Protein AF-A0A9W8JYV0-F1 (afdb_monomer_lite)

Foldseek 3Di:
DDDDPPDPPPDDPDPDQDALVNLLVQLCQQCVPLLHGPFALLLNLLSLVNQQPPPPDPDVPDPPQRDGPPVVQQPLVSLLSLLCSLLPDDDLVSLLVLLVRNLDGPDDCVDPSSVSSNVSSVVCQVVQCVQLCCCVPDDPVCSVLDGSSRQSNNVSSLVVSLSSLVVQVQDQLVPDARSGPPRALCSNAVPALLSSLVSLVSSCVSRVGLSSVSSVVSSCVRNPPRNVVNCVVVVVVVVNVVSVVSVVVVVVVVVVVPPPPPPPPPPPDDDDD

Sequence (273 aa):
MSQKKSDPLTASIHPGAPTPENAMDFVLSSIRDPRNPAHCGQCLYGALFVLTITAPDPLPGTEAAFKLPAPLRKNTPFWNSLLEFLVMPRSDEEVERLLKKFAICKCDLRDRLVREYHAAGKAKEEHMMKRMCLELWAPKEEKKKYTTARCAVVVKIVQTLDSALTEGHVRSVAKGLTETWPTAPTDLIPCGADELVESLLRWYRFVPDPLVFHLAAHILHTCRFLLVPSFAKYRLSAVMFDSFYDSFKQITEQLNKLPAVVSITNPEGITMS

Structure (mmCIF, N/CA/C/O backbone):
data_AF-A0A9W8JYV0-F1
#
_entry.id   AF-A0A9W8JYV0-F1
#
loop_
_atom_site.group_PDB
_atom_site.id
_atom_site.type_symbol
_atom_site.label_atom_id
_atom_site.label_alt_id
_atom_site.label_comp_id
_atom_site.label_asym_id
_atom_site.label_entity_id
_atom_site.label_seq_id
_atom_site.pdbx_PDB_ins_code
_atom_site.Cartn_x
_atom_site.Cartn_y
_atom_site.Cartn_z
_atom_site.occupancy
_atom_site.B_iso_or_equiv
_atom_site.auth_seq_id
_atom_site.auth_comp_id
_atom_site.auth_asym_id
_atom_site.auth_atom_id
_atom_site.pdbx_PDB_model_num
ATOM 1 N N . MET A 1 1 ? 39.785 21.992 9.906 1.00 47.94 1 MET A N 1
ATOM 2 C CA . MET A 1 1 ? 39.789 21.091 8.731 1.00 47.94 1 MET A CA 1
ATOM 3 C C . MET A 1 1 ? 38.583 20.166 8.842 1.00 47.94 1 MET A C 1
ATOM 5 O O . MET A 1 1 ? 38.658 19.164 9.538 1.00 47.94 1 MET A O 1
ATOM 9 N N . SER A 1 2 ? 37.446 20.542 8.251 1.00 46.06 2 SER A N 1
ATOM 10 C CA . SER A 1 2 ? 36.238 19.704 8.259 1.00 46.06 2 SER A CA 1
ATOM 11 C C . SER A 1 2 ? 36.380 18.592 7.227 1.00 46.06 2 SER A C 1
ATOM 13 O O . SER A 1 2 ?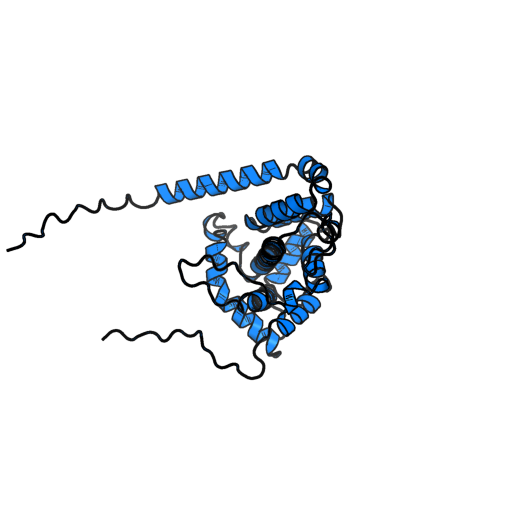 36.501 18.868 6.034 1.00 46.06 2 SER A O 1
ATOM 15 N N . GLN A 1 3 ? 36.376 17.339 7.682 1.00 45.75 3 GLN A N 1
ATOM 16 C CA . GLN A 1 3 ? 36.277 16.177 6.805 1.00 45.75 3 GLN A CA 1
ATOM 17 C C . GLN A 1 3 ? 34.933 16.224 6.073 1.00 45.75 3 GLN A C 1
ATOM 19 O O . GLN A 1 3 ? 33.867 16.075 6.671 1.00 45.75 3 GLN A O 1
ATOM 24 N N . LYS A 1 4 ? 34.996 16.462 4.764 1.00 51.94 4 LYS A N 1
ATOM 25 C CA . LYS A 1 4 ? 33.866 16.371 3.843 1.00 51.94 4 LYS A CA 1
ATOM 26 C C . LYS A 1 4 ? 33.433 14.897 3.819 1.00 51.94 4 LYS A C 1
ATOM 28 O O . LYS A 1 4 ? 34.130 14.073 3.235 1.00 51.94 4 LYS A O 1
ATOM 33 N N . LYS A 1 5 ? 32.341 14.546 4.513 1.00 51.25 5 LYS A N 1
ATOM 34 C CA . LYS A 1 5 ? 31.689 13.233 4.369 1.00 51.25 5 LYS A CA 1
ATOM 35 C C . LYS A 1 5 ? 31.328 13.087 2.892 1.00 51.25 5 LYS A C 1
ATOM 37 O O . LYS A 1 5 ? 30.521 13.858 2.389 1.00 51.25 5 LYS A O 1
ATOM 42 N N . SER A 1 6 ? 31.980 12.167 2.191 1.00 43.22 6 SER A N 1
ATOM 43 C CA . SER A 1 6 ? 31.643 11.828 0.812 1.00 43.22 6 SER A CA 1
ATOM 44 C C . SER A 1 6 ? 30.235 11.239 0.780 1.00 43.22 6 SER A C 1
ATOM 46 O O . SER A 1 6 ? 29.984 10.242 1.462 1.00 43.22 6 SER A O 1
ATOM 48 N N . ASP A 1 7 ? 29.338 11.862 0.018 1.00 44.44 7 ASP A N 1
ATOM 49 C CA . ASP A 1 7 ? 27.965 11.398 -0.165 1.00 44.44 7 ASP A CA 1
ATOM 50 C C . ASP A 1 7 ? 27.961 9.967 -0.741 1.00 44.44 7 ASP A C 1
ATOM 52 O O . ASP A 1 7 ? 28.526 9.731 -1.810 1.00 44.44 7 ASP A O 1
ATOM 56 N N . PRO A 1 8 ? 27.346 8.985 -0.058 1.00 45.84 8 PRO A N 1
ATOM 57 C CA . PRO A 1 8 ? 27.453 7.566 -0.405 1.00 45.84 8 PRO A CA 1
ATOM 58 C C . PRO A 1 8 ? 26.564 7.127 -1.587 1.00 45.84 8 PRO A C 1
ATOM 60 O O . PRO A 1 8 ? 26.280 5.940 -1.726 1.00 45.84 8 PRO A O 1
ATOM 63 N N . LEU A 1 9 ? 26.087 8.046 -2.434 1.00 45.66 9 LEU A N 1
ATOM 64 C CA . LEU A 1 9 ? 24.986 7.772 -3.372 1.00 45.66 9 LEU A CA 1
ATOM 65 C C . LEU A 1 9 ? 25.384 7.551 -4.838 1.00 45.66 9 LEU A C 1
ATOM 67 O O . LEU A 1 9 ? 24.547 7.114 -5.620 1.00 45.66 9 LEU A O 1
ATOM 71 N N . THR A 1 10 ? 26.648 7.734 -5.221 1.00 47.66 10 THR A N 1
ATOM 72 C CA . THR A 1 10 ? 27.142 7.343 -6.557 1.00 47.66 10 THR A CA 1
ATOM 73 C C . THR A 1 10 ? 27.857 5.994 -6.503 1.00 47.66 10 THR A C 1
ATOM 75 O O . THR A 1 10 ? 29.041 5.887 -6.823 1.00 47.66 10 THR A O 1
ATOM 78 N N . ALA A 1 11 ? 27.161 4.957 -6.034 1.00 50.56 11 ALA A N 1
ATOM 79 C CA . ALA A 1 11 ? 27.681 3.595 -6.064 1.00 50.56 11 ALA A CA 1
ATOM 80 C C . ALA A 1 11 ? 27.747 3.100 -7.519 1.00 50.56 11 ALA A C 1
ATOM 82 O O . ALA A 1 11 ? 26.760 3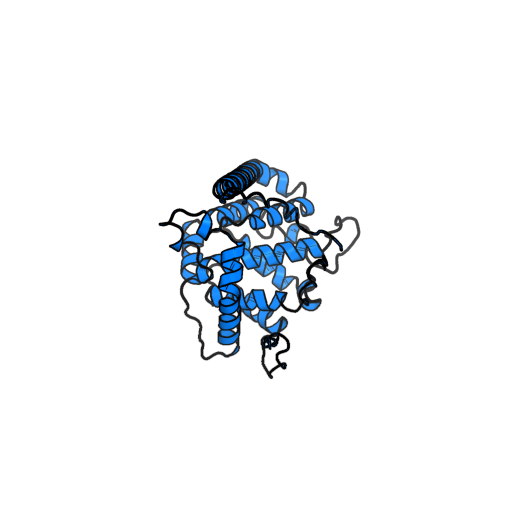.157 -8.252 1.00 50.56 11 ALA A O 1
ATOM 83 N N . SER A 1 12 ? 28.917 2.611 -7.935 1.00 49.59 12 SER A N 1
ATOM 84 C CA . SER A 1 12 ? 29.100 1.910 -9.207 1.00 49.59 12 SER A CA 1
ATOM 85 C C . SER A 1 12 ? 28.054 0.806 -9.354 1.00 49.59 12 SER A C 1
ATOM 87 O O . SER A 1 12 ? 27.872 0.017 -8.425 1.00 49.59 12 SER A O 1
ATOM 89 N N . ILE A 1 13 ? 27.389 0.733 -10.512 1.00 58.62 13 ILE A N 1
ATOM 90 C CA . ILE A 1 13 ? 26.401 -0.305 -10.829 1.00 58.62 13 ILE A CA 1
ATOM 91 C C . ILE A 1 13 ? 27.122 -1.658 -10.819 1.00 58.62 13 ILE A C 1
ATOM 93 O O . ILE A 1 13 ? 27.741 -2.065 -11.800 1.00 58.62 13 ILE A O 1
ATOM 97 N N . HIS A 1 14 ? 27.096 -2.340 -9.676 1.00 64.62 14 HIS A N 1
ATOM 98 C CA . HIS A 1 14 ? 27.634 -3.685 -9.566 1.00 64.62 14 HIS A CA 1
ATOM 99 C C . HIS A 1 14 ? 26.778 -4.623 -10.428 1.00 64.62 14 HIS A C 1
ATOM 101 O O . HIS A 1 14 ? 25.546 -4.560 -10.343 1.00 64.62 14 HIS A O 1
ATOM 107 N N . PRO A 1 15 ? 27.390 -5.518 -11.227 1.00 74.75 15 PRO A N 1
ATOM 108 C CA . PRO A 1 15 ? 26.654 -6.526 -11.978 1.00 74.75 15 PRO A CA 1
ATOM 109 C C . PRO A 1 15 ? 25.698 -7.282 -11.048 1.00 74.75 15 PRO A C 1
ATOM 111 O O . PRO A 1 15 ? 26.128 -7.906 -10.073 1.00 74.75 15 PRO A O 1
ATOM 114 N N . GLY A 1 16 ? 24.395 -7.175 -11.317 1.00 79.00 16 GLY A N 1
ATOM 115 C CA . GLY A 1 16 ? 23.326 -7.829 -10.558 1.00 79.00 16 GLY A CA 1
ATOM 116 C C . GLY A 1 16 ? 22.713 -7.029 -9.406 1.00 79.00 16 GLY A C 1
ATOM 117 O O . GLY A 1 16 ? 22.080 -7.649 -8.561 1.00 79.00 16 GLY A O 1
ATOM 118 N N . ALA A 1 17 ? 22.914 -5.709 -9.328 1.00 86.88 17 ALA A N 1
ATOM 119 C CA . ALA A 1 17 ? 22.104 -4.869 -8.442 1.00 86.88 17 ALA A CA 1
ATOM 120 C C . ALA A 1 17 ? 20.604 -4.958 -8.815 1.00 86.88 17 ALA A C 1
ATOM 122 O O . ALA A 1 17 ? 20.285 -5.231 -9.980 1.00 86.88 17 ALA A O 1
ATOM 123 N N . PRO A 1 18 ? 19.673 -4.701 -7.878 1.00 91.75 18 PRO A N 1
ATOM 124 C CA . PRO A 1 18 ? 18.252 -4.793 -8.169 1.00 91.75 18 PRO A CA 1
ATOM 125 C C . PRO A 1 18 ? 17.851 -3.724 -9.185 1.00 91.75 18 PRO A C 1
ATOM 127 O O . PRO A 1 18 ? 18.078 -2.535 -8.963 1.00 91.75 18 PRO A O 1
ATOM 130 N N . THR A 1 19 ? 17.232 -4.142 -10.286 1.00 92.38 19 THR A N 1
ATOM 131 C CA . THR A 1 19 ? 16.621 -3.228 -11.257 1.00 92.38 19 THR A CA 1
ATOM 132 C C . THR A 1 19 ? 15.137 -3.024 -10.931 1.00 92.38 19 THR A C 1
ATOM 134 O O . THR A 1 19 ? 14.544 -3.861 -10.236 1.00 92.38 19 THR A O 1
ATOM 137 N N . PRO A 1 20 ? 14.504 -1.943 -11.422 1.00 92.12 20 PRO A N 1
ATOM 138 C CA . PRO A 1 20 ? 13.058 -1.775 -11.318 1.00 92.12 20 PRO A CA 1
ATOM 139 C C . PRO A 1 20 ? 12.275 -2.953 -11.909 1.00 92.12 20 PRO A C 1
ATOM 141 O O . PRO A 1 20 ? 11.296 -3.388 -11.316 1.00 92.12 20 PRO A O 1
ATOM 144 N N . GLU A 1 21 ? 12.727 -3.519 -13.028 1.00 93.19 21 GLU A N 1
ATOM 145 C CA . GLU A 1 21 ? 12.087 -4.670 -13.672 1.00 93.19 21 GLU A CA 1
ATOM 146 C C . GLU A 1 21 ? 12.132 -5.906 -12.764 1.00 93.19 21 GLU A C 1
ATOM 148 O O . GLU A 1 21 ? 11.091 -6.491 -12.472 1.00 93.19 21 GLU A O 1
ATOM 153 N N . ASN A 1 22 ? 13.307 -6.233 -12.210 1.00 94.69 22 ASN A N 1
ATOM 154 C CA . ASN A 1 22 ? 13.451 -7.345 -11.267 1.00 94.69 22 ASN A CA 1
ATOM 155 C C . ASN A 1 22 ? 12.592 -7.131 -10.014 1.00 94.69 22 ASN A C 1
ATOM 157 O O . ASN A 1 22 ? 11.993 -8.074 -9.504 1.00 94.69 22 ASN A O 1
ATOM 161 N N . ALA A 1 23 ? 12.518 -5.894 -9.512 1.00 96.00 23 ALA A N 1
ATOM 162 C CA . ALA A 1 23 ? 11.714 -5.567 -8.339 1.00 96.00 23 ALA A CA 1
ATOM 163 C C . ALA A 1 23 ? 10.214 -5.712 -8.614 1.00 96.00 23 ALA A C 1
ATOM 165 O O . ALA A 1 23 ? 9.479 -6.215 -7.766 1.00 96.00 23 ALA A O 1
ATOM 166 N N . MET A 1 24 ? 9.767 -5.314 -9.803 1.00 96.06 24 MET A N 1
ATOM 167 C CA . MET A 1 24 ? 8.385 -5.446 -10.247 1.00 96.06 24 MET A CA 1
ATOM 168 C C . MET A 1 24 ? 7.980 -6.922 -10.340 1.00 96.06 24 MET A C 1
ATOM 170 O O . MET A 1 24 ? 6.988 -7.322 -9.728 1.00 96.06 24 MET A O 1
ATOM 174 N N . ASP A 1 25 ? 8.788 -7.745 -11.011 1.00 96.69 25 ASP A N 1
ATOM 175 C CA . ASP A 1 25 ? 8.556 -9.188 -11.142 1.00 96.69 25 ASP A CA 1
ATOM 176 C C . ASP A 1 25 ? 8.616 -9.903 -9.782 1.00 96.69 25 ASP A C 1
ATOM 178 O O . ASP A 1 25 ? 7.804 -10.787 -9.475 1.00 96.69 25 ASP A O 1
ATOM 182 N N . PHE A 1 26 ? 9.542 -9.486 -8.916 1.00 97.81 26 PHE A N 1
ATOM 183 C CA . PHE A 1 26 ? 9.646 -9.988 -7.551 1.00 97.81 26 PHE A CA 1
ATOM 184 C C . PHE A 1 26 ? 8.392 -9.668 -6.732 1.00 97.81 26 PHE A C 1
ATOM 186 O O . PHE A 1 26 ? 7.860 -10.544 -6.050 1.00 97.81 26 PHE A O 1
ATOM 193 N N . VAL A 1 27 ? 7.880 -8.437 -6.804 1.00 98.00 27 VAL A N 1
ATOM 194 C CA . VAL A 1 27 ? 6.645 -8.055 -6.109 1.00 98.00 27 VAL A CA 1
ATOM 195 C C . VAL A 1 27 ? 5.469 -8.866 -6.647 1.00 98.00 27 VAL A C 1
ATOM 197 O O . VAL A 1 27 ? 4.786 -9.500 -5.847 1.00 98.00 27 VAL A O 1
ATOM 200 N N . LEU A 1 28 ? 5.282 -8.930 -7.970 1.00 98.00 28 LEU A N 1
ATOM 201 C CA . LEU A 1 28 ? 4.204 -9.695 -8.612 1.00 98.00 28 LEU A CA 1
ATOM 202 C C . LEU A 1 28 ? 4.200 -11.168 -8.200 1.00 98.00 28 LEU A C 1
ATOM 204 O O . LEU A 1 28 ? 3.168 -11.709 -7.806 1.00 98.00 28 LEU A O 1
ATOM 208 N N . SER A 1 29 ? 5.359 -11.826 -8.255 1.00 98.12 29 SER A N 1
ATOM 209 C CA . SER A 1 29 ? 5.483 -13.222 -7.823 1.00 98.12 29 SER A CA 1
ATOM 210 C C . SER A 1 29 ? 5.213 -13.388 -6.326 1.00 98.12 29 SER A C 1
ATOM 212 O O . SER A 1 29 ? 4.586 -14.366 -5.919 1.00 98.12 29 SER A O 1
ATOM 214 N N . SER A 1 30 ? 5.617 -12.412 -5.511 1.00 98.31 30 SER A N 1
ATOM 215 C CA . SER A 1 30 ? 5.414 -12.436 -4.065 1.00 98.31 30 SER A CA 1
ATOM 216 C C . SER A 1 30 ? 3.959 -12.269 -3.652 1.00 98.31 30 SER A C 1
ATOM 218 O O . SER A 1 30 ? 3.565 -12.885 -2.666 1.00 98.31 30 SER A O 1
ATOM 220 N N . ILE A 1 31 ? 3.175 -11.453 -4.362 1.00 98.06 31 ILE A N 1
ATOM 221 C CA . ILE A 1 31 ? 1.763 -11.181 -4.038 1.00 98.06 31 ILE A CA 1
ATOM 222 C C . ILE A 1 31 ? 0.776 -11.959 -4.910 1.00 98.06 31 ILE A C 1
ATOM 224 O O . ILE A 1 31 ? -0.421 -11.707 -4.821 1.00 98.06 31 ILE A O 1
ATOM 228 N N . ARG A 1 32 ? 1.258 -12.911 -5.722 1.00 97.38 32 ARG A N 1
ATOM 229 C CA . ARG A 1 32 ? 0.415 -13.751 -6.589 1.00 97.38 32 ARG A CA 1
ATOM 230 C C . ARG A 1 32 ? -0.746 -14.388 -5.827 1.00 97.38 32 ARG A C 1
ATOM 232 O O . ARG A 1 32 ? -1.851 -14.444 -6.348 1.00 97.38 32 ARG A O 1
ATOM 239 N N . ASP A 1 33 ? -0.482 -14.866 -4.612 1.00 97.69 33 ASP A N 1
ATOM 240 C CA . ASP A 1 33 ? -1.531 -15.148 -3.637 1.00 97.69 33 ASP A CA 1
ATOM 241 C C . ASP A 1 33 ? -1.600 -13.975 -2.641 1.00 97.69 33 ASP A C 1
ATOM 243 O O . ASP A 1 33 ? -0.804 -13.919 -1.693 1.00 97.69 33 ASP A O 1
ATOM 247 N N . PRO A 1 34 ? -2.536 -13.027 -2.822 1.00 96.50 34 PRO A N 1
ATOM 248 C CA . PRO A 1 34 ? -2.655 -11.851 -1.962 1.00 96.50 34 PRO A CA 1
ATOM 249 C C . PRO A 1 34 ? -3.086 -12.175 -0.524 1.00 96.50 34 PRO A C 1
ATOM 251 O O . PRO A 1 34 ? -2.977 -11.314 0.355 1.00 96.50 34 PRO A O 1
ATOM 254 N N . ARG A 1 35 ? -3.558 -13.396 -0.240 1.00 96.62 35 ARG A N 1
ATOM 255 C CA . ARG A 1 35 ? -3.835 -13.858 1.130 1.00 96.62 35 ARG A CA 1
ATOM 256 C C . ARG A 1 35 ? -2.596 -14.455 1.785 1.00 96.62 35 ARG A C 1
ATOM 258 O O . ARG A 1 35 ? -2.501 -14.481 3.013 1.00 96.62 35 ARG A O 1
ATOM 265 N N . ASN A 1 36 ? -1.639 -14.917 0.986 1.00 97.50 36 ASN A N 1
ATOM 266 C CA . ASN A 1 36 ? -0.474 -15.640 1.468 1.00 97.50 36 ASN A CA 1
ATOM 267 C C . ASN A 1 36 ? 0.841 -15.204 0.789 1.00 97.50 36 ASN A C 1
ATOM 269 O O . ASN A 1 36 ? 1.539 -16.064 0.250 1.00 97.50 36 ASN A O 1
ATOM 273 N N . PRO A 1 37 ? 1.280 -13.930 0.898 1.00 97.75 37 PRO A N 1
ATOM 274 C CA . PRO A 1 37 ? 2.464 -13.468 0.175 1.00 97.75 37 PRO A CA 1
ATOM 275 C C . PRO A 1 37 ? 3.721 -14.290 0.471 1.00 97.75 37 PRO A C 1
ATOM 277 O O . PRO A 1 37 ? 3.949 -14.669 1.623 1.00 97.75 37 PRO A O 1
ATOM 280 N N . ALA A 1 38 ? 4.532 -14.578 -0.546 1.00 98.19 38 ALA A N 1
ATOM 281 C CA . ALA A 1 38 ? 5.659 -15.508 -0.431 1.00 98.19 38 ALA A CA 1
ATOM 282 C C . ALA A 1 38 ? 6.800 -14.985 0.462 1.00 98.19 38 ALA A C 1
ATOM 284 O O . ALA A 1 38 ? 7.483 -15.770 1.119 1.00 98.19 38 ALA A O 1
ATOM 285 N N . HIS A 1 39 ? 6.972 -13.663 0.525 1.00 98.25 39 HIS A N 1
ATOM 286 C CA . HIS A 1 39 ? 8.076 -13.006 1.224 1.00 98.25 39 HIS A CA 1
ATOM 287 C C . HIS A 1 39 ? 7.590 -12.155 2.404 1.00 98.25 39 HIS A C 1
ATOM 289 O O . HIS A 1 39 ? 6.420 -11.779 2.497 1.00 98.25 39 HIS A O 1
ATOM 295 N N . CYS A 1 40 ? 8.500 -11.867 3.336 1.00 98.12 40 CYS A N 1
ATOM 296 C CA . CYS A 1 40 ? 8.198 -11.042 4.503 1.00 98.12 40 CYS A CA 1
ATOM 297 C C . CYS A 1 40 ? 8.050 -9.560 4.135 1.00 98.12 40 CYS A C 1
ATOM 299 O O . CYS A 1 40 ? 8.453 -9.119 3.053 1.00 98.12 40 CYS A O 1
ATOM 301 N N . GLY A 1 41 ? 7.510 -8.773 5.067 1.00 96.94 41 GLY A N 1
ATOM 302 C CA . GLY A 1 41 ? 7.187 -7.380 4.797 1.00 96.94 41 GLY A CA 1
ATOM 303 C C . GLY A 1 41 ? 8.419 -6.521 4.530 1.00 96.94 41 GLY A C 1
ATOM 304 O O . GLY A 1 41 ? 8.427 -5.715 3.609 1.00 96.94 41 GLY A O 1
ATOM 305 N N . GLN A 1 42 ? 9.513 -6.742 5.257 1.00 96.62 42 GLN A N 1
ATOM 306 C CA . GLN A 1 42 ? 10.748 -5.988 5.033 1.00 96.62 42 GLN A CA 1
ATOM 307 C C . GLN A 1 42 ? 11.337 -6.207 3.629 1.00 96.62 42 GLN A C 1
ATOM 309 O O . GLN A 1 42 ? 11.809 -5.254 3.010 1.00 96.62 42 GLN A O 1
ATOM 314 N N . CYS A 1 43 ? 11.291 -7.442 3.124 1.00 97.69 43 CYS A N 1
ATOM 315 C CA . CYS A 1 43 ? 11.767 -7.776 1.784 1.00 97.69 43 CYS A CA 1
ATOM 316 C C . CYS A 1 43 ? 10.892 -7.117 0.709 1.00 97.69 43 CYS A C 1
ATOM 318 O O . CYS A 1 43 ? 11.399 -6.397 -0.147 1.00 97.69 43 CYS A O 1
ATOM 320 N N . LEU A 1 44 ? 9.567 -7.280 0.809 1.00 97.75 44 LEU A N 1
ATOM 321 C CA . LEU A 1 44 ? 8.610 -6.663 -0.114 1.00 97.75 44 LEU A CA 1
ATOM 322 C C . LEU A 1 44 ? 8.690 -5.134 -0.107 1.00 97.75 44 LEU A C 1
ATOM 324 O O . LEU A 1 44 ? 8.652 -4.509 -1.164 1.00 97.75 44 LEU A O 1
ATOM 328 N N . TYR A 1 45 ? 8.844 -4.529 1.072 1.00 96.50 45 TYR A N 1
ATOM 329 C CA . TYR A 1 45 ? 9.018 -3.088 1.215 1.00 96.50 45 TYR A CA 1
ATOM 330 C C . TYR A 1 45 ? 10.284 -2.611 0.498 1.00 96.50 45 TYR A C 1
ATOM 332 O O . TYR A 1 45 ? 10.232 -1.629 -0.237 1.00 96.50 45 TYR A O 1
ATOM 340 N N . GLY A 1 46 ? 11.402 -3.326 0.651 1.00 95.88 46 GLY A N 1
ATOM 341 C CA . GLY A 1 46 ? 12.635 -3.021 -0.068 1.00 95.88 46 GLY A CA 1
ATOM 342 C C . GLY A 1 46 ? 12.495 -3.126 -1.586 1.00 95.88 46 GLY A C 1
ATOM 343 O O . GLY A 1 46 ? 12.966 -2.239 -2.294 1.00 95.88 46 GLY A O 1
ATOM 344 N N . ALA A 1 47 ? 11.800 -4.150 -2.089 1.00 96.75 47 ALA A N 1
ATOM 345 C CA . ALA A 1 47 ? 11.518 -4.291 -3.519 1.00 96.75 47 ALA A CA 1
ATOM 346 C C . ALA A 1 47 ? 10.650 -3.136 -4.049 1.00 96.75 47 ALA A C 1
ATOM 348 O O . ALA A 1 47 ? 11.022 -2.472 -5.014 1.00 96.75 47 ALA A O 1
ATOM 349 N N . LEU A 1 48 ? 9.549 -2.811 -3.364 1.00 95.62 48 LEU A N 1
ATOM 350 C CA . LEU A 1 48 ? 8.714 -1.653 -3.702 1.00 95.62 48 LEU A CA 1
ATOM 351 C C . LEU A 1 48 ? 9.486 -0.332 -3.617 1.00 95.62 48 LEU A C 1
ATOM 353 O O . LEU A 1 48 ? 9.219 0.603 -4.366 1.00 95.62 48 LEU A O 1
ATOM 357 N N . PHE A 1 49 ? 10.443 -0.231 -2.698 1.00 92.25 49 PHE A N 1
ATOM 358 C CA . PHE A 1 49 ? 11.277 0.950 -2.569 1.00 92.25 49 PHE A CA 1
ATOM 359 C C . PHE A 1 49 ? 12.213 1.112 -3.774 1.00 92.25 49 PHE A C 1
ATOM 361 O O . PHE A 1 49 ? 12.280 2.213 -4.319 1.00 92.25 49 PHE A O 1
ATOM 368 N N . VAL A 1 50 ? 12.842 0.033 -4.262 1.00 93.19 50 VAL A N 1
ATOM 369 C CA . VAL A 1 50 ? 13.687 0.044 -5.477 1.00 93.19 50 VAL A CA 1
ATOM 370 C C . VAL A 1 50 ? 12.948 0.612 -6.693 1.00 93.19 50 VAL A C 1
ATOM 372 O O . VAL A 1 50 ? 13.538 1.390 -7.437 1.00 93.19 50 VAL A O 1
ATOM 375 N N . LEU A 1 51 ? 11.648 0.328 -6.844 1.00 91.69 51 LEU A N 1
ATOM 376 C CA . LEU A 1 51 ? 10.812 0.896 -7.917 1.00 91.69 51 LEU A CA 1
ATOM 377 C C . LEU A 1 51 ? 10.726 2.431 -7.889 1.00 91.69 51 LEU A C 1
ATOM 379 O O . LEU A 1 51 ? 10.394 3.051 -8.896 1.00 91.69 51 LEU A O 1
ATOM 383 N N . THR A 1 52 ? 10.997 3.038 -6.732 1.00 83.50 52 THR A N 1
ATOM 384 C CA . THR A 1 52 ? 10.829 4.475 -6.488 1.00 83.50 52 THR A CA 1
ATOM 385 C C . THR A 1 52 ? 12.142 5.253 -6.359 1.00 83.50 52 THR A C 1
ATOM 387 O O . THR A 1 52 ? 12.119 6.470 -6.483 1.00 83.50 52 THR A O 1
ATOM 390 N N . ILE A 1 53 ? 13.289 4.587 -6.154 1.00 76.62 53 ILE A N 1
ATOM 391 C CA . ILE A 1 53 ? 14.608 5.248 -5.995 1.00 76.62 53 ILE A CA 1
ATOM 392 C C . ILE A 1 53 ? 15.135 5.826 -7.308 1.00 76.62 53 ILE A C 1
ATOM 394 O O . ILE A 1 53 ? 15.946 6.742 -7.303 1.00 76.62 53 ILE A O 1
ATOM 398 N N . THR A 1 54 ? 14.730 5.278 -8.452 1.00 62.16 54 THR A N 1
ATOM 399 C CA . THR A 1 54 ? 15.336 5.652 -9.737 1.00 62.16 54 THR A CA 1
ATOM 400 C C . THR A 1 54 ? 14.970 7.059 -10.209 1.00 62.16 54 THR A C 1
ATOM 402 O O . THR A 1 54 ? 15.527 7.520 -11.203 1.00 62.16 54 THR A O 1
ATOM 405 N N . ALA A 1 55 ? 14.052 7.748 -9.527 1.00 57.56 55 ALA A N 1
ATOM 406 C CA . ALA A 1 55 ? 13.878 9.179 -9.711 1.00 57.56 55 ALA A CA 1
ATOM 407 C C . ALA A 1 55 ? 14.974 9.897 -8.898 1.00 57.56 55 ALA A C 1
ATOM 409 O O . ALA A 1 55 ? 15.034 9.683 -7.688 1.00 57.56 55 ALA A O 1
ATOM 410 N N . PRO A 1 56 ? 15.857 10.704 -9.520 1.00 56.66 56 PRO A N 1
ATOM 411 C CA . PRO A 1 56 ? 16.847 11.474 -8.773 1.00 56.66 56 PRO A CA 1
ATOM 412 C C . PRO A 1 56 ? 16.136 12.279 -7.685 1.00 56.66 56 PRO A C 1
ATOM 414 O O . PRO A 1 56 ? 15.109 12.899 -7.974 1.00 56.66 56 PRO A O 1
ATOM 417 N N . ASP A 1 57 ? 16.661 12.230 -6.454 1.00 50.69 57 ASP A N 1
ATOM 418 C CA . ASP A 1 57 ? 16.112 12.998 -5.336 1.00 50.69 57 ASP A CA 1
ATOM 419 C C . ASP A 1 57 ? 15.921 14.449 -5.811 1.00 50.69 57 ASP A C 1
ATOM 421 O O . ASP A 1 57 ? 16.882 15.047 -6.318 1.00 50.69 57 ASP A O 1
ATOM 425 N N . PRO A 1 58 ? 14.702 15.016 -5.713 1.00 54.16 58 PRO A N 1
ATOM 426 C CA . PRO A 1 58 ? 14.505 16.420 -6.013 1.00 54.16 58 PRO A CA 1
ATOM 427 C C . PRO A 1 58 ? 15.530 17.226 -5.222 1.00 54.16 58 PRO A C 1
ATOM 429 O O . PRO A 1 58 ? 15.693 17.020 -4.015 1.00 54.16 58 PRO A O 1
ATOM 432 N N . LEU A 1 59 ? 16.221 18.154 -5.888 1.00 56.06 59 LEU A N 1
ATOM 433 C CA . LEU A 1 59 ? 17.045 19.118 -5.171 1.00 56.06 59 LEU A CA 1
ATOM 434 C C . LEU A 1 59 ? 16.161 19.808 -4.121 1.00 56.06 59 LEU A C 1
ATOM 436 O O . LEU A 1 59 ? 15.011 20.141 -4.439 1.00 56.06 59 LEU A O 1
ATOM 440 N N . PRO A 1 60 ? 16.660 20.039 -2.893 1.00 48.62 60 PRO A N 1
ATOM 441 C CA . PRO A 1 60 ? 15.907 20.751 -1.869 1.00 48.62 60 PRO A CA 1
ATOM 442 C C . PRO A 1 60 ? 15.340 22.061 -2.434 1.00 48.62 60 PRO A C 1
ATOM 444 O O . PRO A 1 60 ? 16.093 22.896 -2.931 1.00 48.62 60 PRO A O 1
ATOM 447 N N . GLY A 1 61 ? 14.014 22.223 -2.396 1.00 56.28 61 GLY A N 1
ATOM 448 C CA . GLY A 1 61 ? 13.320 23.402 -2.934 1.00 56.28 61 GLY A CA 1
ATOM 449 C C . GLY A 1 61 ? 12.831 23.284 -4.382 1.00 56.28 61 GLY A C 1
ATOM 450 O O . GLY A 1 61 ? 12.210 24.218 -4.881 1.00 56.28 61 GLY A O 1
ATOM 451 N N . THR A 1 62 ? 13.051 22.149 -5.051 1.00 56.06 62 THR A N 1
ATOM 452 C CA . THR A 1 62 ? 12.377 21.835 -6.316 1.00 56.06 62 THR A CA 1
ATOM 453 C C . THR A 1 62 ? 11.248 20.847 -6.056 1.00 56.06 62 THR A C 1
ATOM 455 O O . THR A 1 62 ? 11.486 19.720 -5.628 1.00 56.06 62 THR A O 1
ATOM 458 N N . GLU A 1 63 ? 10.008 21.250 -6.336 1.00 54.47 63 GLU A N 1
ATOM 459 C CA . GLU A 1 63 ? 8.871 20.334 -6.486 1.00 54.47 63 GLU A CA 1
ATOM 460 C C . GLU A 1 63 ? 9.050 19.517 -7.776 1.00 54.47 63 GLU A C 1
ATOM 462 O O . GLU A 1 63 ? 8.228 19.563 -8.693 1.00 54.47 63 GLU A O 1
ATOM 467 N N . ALA A 1 64 ? 10.174 18.807 -7.922 1.00 57.81 64 ALA A N 1
ATOM 468 C CA . ALA A 1 64 ? 10.283 17.841 -8.995 1.00 57.81 64 ALA A CA 1
ATOM 469 C C . ALA A 1 64 ? 9.266 16.753 -8.665 1.00 57.81 64 ALA A C 1
ATOM 471 O O . ALA A 1 64 ? 9.459 15.970 -7.734 1.00 57.81 64 ALA A O 1
ATOM 472 N N . ALA A 1 65 ? 8.147 16.774 -9.394 1.00 63.12 65 ALA A N 1
ATOM 473 C CA . ALA A 1 65 ? 7.133 15.745 -9.309 1.00 63.12 65 ALA A CA 1
ATOM 474 C C . ALA A 1 65 ? 7.846 14.395 -9.366 1.00 63.12 65 ALA A C 1
ATOM 476 O O . ALA A 1 65 ? 8.641 14.145 -10.280 1.00 63.12 65 ALA A O 1
ATOM 477 N N . PHE A 1 66 ? 7.595 13.566 -8.356 1.00 70.44 66 PHE A N 1
ATOM 478 C CA . PHE A 1 66 ? 7.969 12.166 -8.395 1.00 70.44 66 PHE A CA 1
ATOM 479 C C . PHE A 1 66 ? 7.510 11.611 -9.753 1.00 70.44 66 PHE A C 1
ATOM 481 O O . PHE A 1 66 ? 6.396 11.908 -10.187 1.00 70.44 66 PHE A O 1
ATOM 488 N N . LYS A 1 67 ? 8.420 10.954 -10.482 1.00 80.19 67 LYS A N 1
ATOM 489 C CA . LYS A 1 67 ? 8.135 10.370 -11.797 1.00 80.19 67 LYS A CA 1
ATOM 490 C C . LYS A 1 67 ? 8.457 8.893 -11.761 1.00 80.19 67 LYS A C 1
ATOM 492 O O . LYS A 1 67 ? 9.623 8.507 -11.667 1.00 80.19 67 LYS A O 1
ATOM 497 N N . LEU A 1 68 ? 7.428 8.074 -11.908 1.00 84.25 68 LEU A N 1
ATOM 498 C CA . LEU A 1 68 ? 7.564 6.640 -12.067 1.00 84.25 68 LEU A CA 1
ATOM 499 C C . LEU A 1 68 ? 8.329 6.326 -13.368 1.00 84.25 68 LEU A C 1
ATOM 501 O O . LEU A 1 68 ? 8.077 6.939 -14.420 1.00 84.25 68 LEU A O 1
ATOM 505 N N . PRO A 1 69 ? 9.241 5.336 -13.348 1.00 85.62 69 PRO A N 1
ATOM 506 C CA . PRO A 1 69 ? 9.908 4.856 -14.553 1.00 85.62 69 PRO A CA 1
ATOM 507 C C . PRO A 1 69 ? 8.905 4.525 -15.662 1.00 85.62 69 PRO A C 1
ATOM 509 O O . PRO A 1 69 ? 7.830 3.980 -15.409 1.00 85.62 69 PRO A O 1
ATOM 512 N N . ALA A 1 70 ? 9.249 4.840 -16.915 1.00 86.44 70 ALA A N 1
ATOM 513 C CA . ALA A 1 70 ? 8.359 4.600 -18.054 1.00 86.44 70 ALA A CA 1
ATOM 514 C C . ALA A 1 70 ? 7.861 3.140 -18.171 1.00 86.44 70 ALA A C 1
ATOM 516 O O . ALA A 1 70 ? 6.663 2.976 -18.418 1.00 86.44 70 ALA A O 1
ATOM 517 N N . PRO A 1 71 ? 8.693 2.098 -17.943 1.00 88.00 71 PRO A N 1
ATOM 518 C CA . PRO A 1 71 ? 8.221 0.711 -17.959 1.00 88.00 71 PRO A CA 1
ATOM 519 C C . PRO A 1 71 ? 7.148 0.440 -16.902 1.00 88.00 71 PRO A C 1
ATOM 521 O O . PRO A 1 71 ? 6.162 -0.238 -17.177 1.00 88.00 71 PRO A O 1
ATOM 524 N N . LEU A 1 72 ? 7.301 1.030 -15.714 1.00 88.88 72 LEU A N 1
ATOM 525 C CA . LEU A 1 72 ? 6.372 0.858 -14.604 1.00 88.88 72 LEU A CA 1
ATOM 5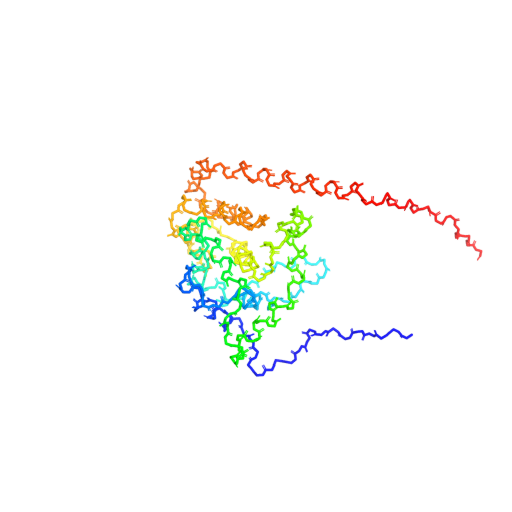26 C C . LEU A 1 72 ? 5.032 1.547 -14.893 1.00 88.88 72 LEU A C 1
ATOM 528 O O . LEU A 1 72 ? 3.980 0.939 -14.724 1.00 88.88 72 LEU A O 1
ATOM 532 N N . ARG A 1 73 ? 5.049 2.775 -15.433 1.00 88.62 73 ARG A N 1
ATOM 533 C CA . ARG A 1 73 ? 3.826 3.532 -15.787 1.00 88.62 73 ARG A CA 1
ATOM 534 C C . ARG A 1 73 ? 2.908 2.799 -16.769 1.00 88.62 73 ARG A C 1
ATOM 536 O O . ARG A 1 73 ? 1.695 2.977 -16.711 1.00 88.62 73 ARG A O 1
ATOM 543 N N . LYS A 1 74 ? 3.481 1.985 -17.659 1.00 90.50 74 LYS A N 1
ATOM 544 C CA . LYS A 1 74 ? 2.743 1.229 -18.683 1.00 90.50 74 LYS A CA 1
ATOM 545 C C . LYS A 1 74 ? 2.408 -0.210 -18.265 1.00 90.50 74 LYS A C 1
ATOM 547 O O . LYS A 1 74 ? 1.764 -0.925 -19.028 1.00 90.50 74 LYS A O 1
ATOM 552 N N . ASN A 1 75 ? 2.817 -0.652 -17.075 1.00 93.94 75 ASN A N 1
ATOM 553 C CA . ASN A 1 75 ? 2.593 -2.025 -16.626 1.00 93.94 75 ASN A CA 1
ATOM 554 C C . ASN A 1 75 ? 1.238 -2.186 -15.913 1.00 93.94 75 ASN A C 1
ATOM 556 O O . ASN A 1 75 ? 1.163 -2.268 -14.690 1.00 93.94 75 ASN A O 1
ATOM 560 N N . THR A 1 76 ? 0.148 -2.243 -16.683 1.00 94.12 76 THR A N 1
ATOM 561 C CA . THR A 1 76 ? -1.210 -2.473 -16.153 1.00 94.12 76 THR A CA 1
ATOM 562 C C . THR A 1 76 ? -1.323 -3.712 -15.245 1.00 94.12 76 THR A C 1
ATOM 564 O O . THR A 1 76 ? -1.921 -3.584 -14.176 1.00 94.12 76 THR A O 1
ATOM 567 N N . PRO A 1 77 ? -0.736 -4.886 -15.576 1.00 95.94 77 PRO A N 1
ATOM 568 C CA . PRO A 1 77 ? -0.782 -6.054 -14.690 1.00 95.94 77 PRO A CA 1
ATOM 569 C C . PRO A 1 77 ? -0.205 -5.797 -13.295 1.00 95.94 77 PRO A C 1
ATOM 571 O O . PRO A 1 77 ? -0.768 -6.265 -12.305 1.00 95.94 77 PRO A O 1
ATOM 574 N N . PHE A 1 78 ? 0.885 -5.032 -13.201 1.00 97.06 78 PHE A N 1
ATOM 575 C CA . PHE A 1 78 ? 1.482 -4.643 -11.928 1.00 97.06 78 PHE A CA 1
ATOM 576 C C . PHE A 1 78 ? 0.526 -3.806 -11.078 1.00 97.06 78 PHE A C 1
ATOM 578 O O . PHE A 1 78 ? 0.258 -4.161 -9.929 1.00 97.06 78 PHE A O 1
ATOM 585 N N . TRP A 1 79 ? -0.033 -2.739 -11.649 1.00 97.06 79 TRP A N 1
ATOM 586 C CA . TRP A 1 79 ? -0.947 -1.848 -10.931 1.00 97.06 79 TRP A CA 1
ATOM 587 C C . TRP A 1 79 ? -2.223 -2.553 -10.486 1.00 97.06 79 TRP A C 1
ATOM 589 O O . TRP A 1 79 ? -2.618 -2.427 -9.327 1.00 97.06 79 TRP A O 1
ATOM 599 N N . ASN A 1 80 ? -2.812 -3.358 -11.372 1.00 97.12 80 ASN A N 1
ATOM 600 C CA . ASN A 1 80 ? -3.994 -4.149 -11.049 1.00 97.12 80 ASN A CA 1
ATOM 601 C C . ASN A 1 80 ? -3.701 -5.140 -9.918 1.00 97.12 80 ASN A C 1
ATOM 603 O O . ASN A 1 80 ? -4.494 -5.232 -8.990 1.00 97.12 80 ASN A O 1
ATOM 607 N N . SER A 1 81 ? -2.541 -5.805 -9.929 1.00 98.06 81 SER A N 1
ATOM 608 C CA . SER A 1 81 ? -2.158 -6.741 -8.860 1.00 98.06 81 SER A CA 1
ATOM 609 C C . SER A 1 81 ? -1.963 -6.039 -7.512 1.00 98.06 81 SER A C 1
ATOM 611 O O . SER A 1 81 ? -2.370 -6.564 -6.477 1.00 98.06 81 SER A O 1
ATOM 613 N N . LEU A 1 82 ? -1.356 -4.845 -7.500 1.00 98.06 82 LEU A N 1
ATOM 614 C CA . LEU A 1 82 ? -1.209 -4.048 -6.277 1.00 98.06 82 LEU A CA 1
ATOM 615 C C . LEU A 1 82 ? -2.562 -3.607 -5.719 1.00 98.06 82 LEU A C 1
ATOM 617 O O . LEU A 1 82 ? -2.790 -3.691 -4.509 1.00 98.06 82 LEU A O 1
ATOM 621 N N . LEU A 1 83 ? -3.449 -3.128 -6.590 1.00 98.00 83 LEU A N 1
ATOM 622 C CA . LEU A 1 83 ? -4.768 -2.691 -6.170 1.00 98.00 83 LEU A CA 1
ATOM 623 C C . LEU A 1 83 ? -5.619 -3.875 -5.709 1.00 98.00 83 LEU A C 1
ATOM 625 O O . LEU A 1 83 ? -6.204 -3.798 -4.637 1.00 98.00 83 LEU A O 1
ATOM 629 N N . GLU A 1 84 ? -5.641 -4.982 -6.450 1.00 97.88 84 GLU A N 1
ATOM 630 C CA . GLU A 1 84 ? -6.338 -6.212 -6.063 1.00 97.88 84 GLU A CA 1
ATOM 631 C C . GLU A 1 84 ? -5.826 -6.737 -4.719 1.00 97.88 84 GLU A C 1
ATOM 633 O O . GLU A 1 84 ? -6.619 -7.065 -3.836 1.00 97.88 84 GLU A O 1
ATOM 638 N N . PHE A 1 85 ? -4.507 -6.728 -4.498 1.00 98.31 85 PHE A N 1
ATOM 639 C CA . PHE A 1 85 ? -3.940 -7.043 -3.192 1.00 98.31 85 PHE A CA 1
ATOM 640 C C . PHE A 1 85 ? -4.532 -6.154 -2.091 1.00 98.31 85 PHE A C 1
ATOM 642 O O . PHE A 1 85 ? -4.888 -6.668 -1.028 1.00 98.31 85 PHE A O 1
ATOM 649 N N . LEU A 1 86 ? -4.660 -4.846 -2.328 1.00 98.06 86 LEU A N 1
ATOM 650 C CA . LEU A 1 86 ? -5.192 -3.897 -1.353 1.00 98.06 86 LEU A CA 1
ATOM 651 C C . LEU A 1 86 ? -6.698 -4.096 -1.110 1.00 98.06 86 LEU A C 1
ATOM 653 O O . LEU A 1 86 ? -7.124 -4.072 0.042 1.00 98.06 86 LEU A O 1
ATOM 657 N N . VAL A 1 87 ? -7.493 -4.315 -2.157 1.00 98.06 87 VAL A N 1
ATOM 658 C CA . VAL A 1 87 ? -8.967 -4.282 -2.077 1.00 98.06 87 VAL A CA 1
ATOM 659 C C . VAL A 1 87 ? -9.627 -5.652 -1.988 1.00 98.06 87 VAL A C 1
ATOM 661 O O . VAL A 1 87 ? -10.842 -5.731 -1.820 1.00 98.06 87 VAL A O 1
ATOM 664 N N . MET A 1 88 ? -8.849 -6.733 -2.084 1.00 97.75 88 MET A N 1
ATOM 665 C CA . MET A 1 88 ? -9.374 -8.081 -1.915 1.00 97.75 88 MET A CA 1
ATOM 666 C C . MET A 1 88 ? -10.118 -8.206 -0.573 1.00 97.75 88 MET A C 1
ATOM 668 O O . MET A 1 88 ? -9.526 -7.888 0.471 1.00 97.75 88 MET A O 1
ATOM 672 N N . PRO A 1 89 ? -11.355 -8.748 -0.578 1.00 97.81 89 PRO A N 1
ATOM 673 C CA . PRO A 1 89 ? -12.132 -8.973 0.632 1.00 97.81 89 PRO A CA 1
ATOM 674 C C . PRO A 1 89 ? -11.358 -9.801 1.658 1.00 97.81 89 PRO A C 1
ATOM 676 O O . PRO A 1 89 ? -10.874 -10.899 1.358 1.00 97.81 89 PRO A O 1
ATOM 679 N N . ARG A 1 90 ? -11.247 -9.255 2.872 1.00 97.94 90 ARG A N 1
ATOM 680 C CA . ARG A 1 90 ? -10.604 -9.891 4.024 1.00 97.94 90 ARG A CA 1
ATOM 681 C C . ARG A 1 90 ? -11.390 -9.613 5.293 1.00 97.94 90 ARG A C 1
ATOM 683 O O . ARG A 1 90 ? -11.881 -8.501 5.472 1.00 97.94 90 ARG A O 1
ATOM 690 N N . SER A 1 91 ? -11.443 -10.583 6.194 1.00 98.00 91 SER A N 1
ATOM 691 C CA . SER A 1 91 ? -11.845 -10.340 7.577 1.00 98.00 91 SER A CA 1
ATOM 692 C C . SER A 1 91 ? -10.741 -9.619 8.357 1.00 98.00 91 SER A C 1
ATOM 694 O O . SER A 1 91 ? -9.589 -9.512 7.922 1.00 98.00 91 SER A O 1
ATOM 696 N N . ASP A 1 92 ? -11.078 -9.144 9.548 1.00 98.00 92 ASP A N 1
ATOM 697 C CA . ASP A 1 92 ? -10.130 -8.482 10.443 1.00 98.00 92 ASP A CA 1
ATOM 698 C C . ASP A 1 92 ? -9.042 -9.454 10.913 1.00 98.00 92 ASP A C 1
ATOM 700 O O . ASP A 1 92 ? -7.859 -9.115 10.966 1.00 98.00 92 ASP A O 1
ATOM 704 N N . GLU A 1 93 ? -9.422 -10.702 11.175 1.00 98.19 93 GLU A N 1
ATOM 705 C CA . GLU A 1 93 ? -8.512 -11.783 11.540 1.00 98.19 93 GLU A CA 1
ATOM 706 C C . GLU A 1 93 ? -7.570 -12.137 10.387 1.00 98.19 93 GLU A C 1
ATOM 708 O O . GLU A 1 93 ? -6.403 -12.462 10.623 1.00 98.19 93 GLU A O 1
ATOM 713 N N . GLU A 1 94 ? -8.054 -12.083 9.143 1.00 98.19 94 GLU A N 1
ATOM 714 C CA . GLU A 1 94 ? -7.230 -12.305 7.953 1.00 98.19 94 GLU A CA 1
ATOM 715 C C . GLU A 1 94 ? -6.203 -11.181 7.769 1.00 98.19 94 GLU A C 1
ATOM 717 O O . GLU A 1 94 ? -5.029 -11.474 7.524 1.00 98.19 94 GLU A O 1
ATOM 722 N N . VAL A 1 95 ? -6.596 -9.914 7.956 1.00 98.12 95 VAL A N 1
ATOM 723 C CA . VAL A 1 95 ? -5.660 -8.776 7.912 1.00 98.12 95 VAL A CA 1
ATOM 724 C C . VAL A 1 95 ? -4.629 -8.868 9.038 1.00 98.12 95 VAL A C 1
ATOM 726 O O . VAL A 1 95 ? -3.429 -8.755 8.785 1.00 98.12 95 VAL A O 1
ATOM 729 N N . GLU A 1 96 ? -5.050 -9.159 10.269 1.00 97.38 96 GLU A N 1
ATOM 730 C CA . GLU A 1 96 ? -4.132 -9.323 11.400 1.00 97.38 96 GLU A CA 1
ATOM 731 C C . GLU A 1 96 ? -3.133 -10.465 11.163 1.00 97.38 96 GLU A C 1
ATOM 733 O O . GLU A 1 96 ? -1.936 -10.332 11.438 1.00 97.38 96 GLU A O 1
ATOM 738 N N . ARG A 1 97 ? -3.599 -11.597 10.621 1.00 97.88 97 ARG A N 1
ATOM 739 C CA . ARG A 1 97 ? -2.743 -12.738 10.271 1.00 97.88 97 ARG A CA 1
ATOM 740 C C . ARG A 1 97 ? -1.727 -12.365 9.195 1.00 97.88 97 ARG A C 1
ATOM 742 O O . ARG A 1 97 ? -0.560 -12.738 9.320 1.00 97.88 97 ARG A O 1
ATOM 749 N N . LEU A 1 98 ? -2.149 -11.622 8.175 1.00 97.81 98 LEU A N 1
ATOM 750 C CA . LEU A 1 98 ? -1.279 -11.134 7.109 1.00 97.81 98 LEU A CA 1
ATOM 751 C C . LEU A 1 98 ? -0.187 -10.201 7.656 1.00 97.81 98 LEU A C 1
ATOM 753 O O . LEU A 1 98 ? 0.994 -10.405 7.380 1.00 97.81 98 LEU A O 1
ATOM 757 N N . LEU A 1 99 ? -0.552 -9.249 8.515 1.00 96.81 99 LEU A N 1
ATOM 758 C CA . LEU A 1 99 ? 0.396 -8.338 9.164 1.00 96.81 99 LEU A CA 1
ATOM 759 C C . LEU A 1 99 ? 1.387 -9.079 10.076 1.00 96.81 99 LEU A C 1
ATOM 761 O O . LEU A 1 99 ? 2.588 -8.802 10.054 1.00 96.81 99 LEU A O 1
ATOM 765 N N . LYS A 1 100 ? 0.925 -10.075 10.845 1.00 96.62 100 LYS A N 1
ATOM 766 C CA . LYS A 1 100 ? 1.816 -10.963 11.617 1.00 96.62 100 LYS A CA 1
ATOM 767 C C . LYS A 1 100 ? 2.768 -11.737 10.710 1.00 96.62 100 LYS A C 1
ATOM 769 O O . LYS A 1 100 ? 3.939 -11.882 11.050 1.00 96.62 100 LYS A O 1
ATOM 774 N N . LYS A 1 101 ? 2.289 -12.219 9.559 1.00 96.94 101 LYS A N 1
ATOM 775 C CA . LYS A 1 101 ? 3.130 -12.913 8.580 1.00 96.94 101 LYS A CA 1
ATOM 776 C C . LYS A 1 101 ? 4.221 -11.988 8.042 1.00 96.94 101 LYS A C 1
ATOM 778 O O . LYS A 1 101 ? 5.375 -12.400 7.998 1.00 96.94 101 LYS A O 1
ATOM 783 N N . PHE A 1 102 ? 3.887 -10.746 7.694 1.00 97.19 102 PHE A N 1
ATOM 784 C CA . PHE A 1 102 ? 4.872 -9.765 7.237 1.00 97.19 102 PHE A CA 1
ATOM 785 C C . PHE A 1 102 ? 5.974 -9.492 8.263 1.00 97.19 102 PHE A C 1
ATOM 787 O O . PHE A 1 102 ? 7.140 -9.383 7.880 1.00 97.19 102 PHE A O 1
ATOM 794 N N . ALA A 1 103 ? 5.632 -9.480 9.552 1.00 96.25 103 ALA A N 1
ATOM 795 C CA . ALA A 1 103 ? 6.593 -9.280 10.632 1.00 96.25 103 ALA A CA 1
ATOM 796 C C . ALA A 1 103 ? 7.600 -10.438 10.812 1.00 96.25 103 ALA A C 1
ATOM 798 O O . ALA A 1 103 ? 8.639 -10.241 11.439 1.00 96.25 103 ALA A O 1
ATOM 799 N N . ILE A 1 104 ? 7.321 -11.637 10.285 1.00 96.56 104 ILE A N 1
ATOM 800 C CA . ILE A 1 104 ? 8.172 -12.823 10.458 1.00 96.56 104 ILE A CA 1
ATOM 801 C C . ILE A 1 104 ? 8.936 -13.103 9.162 1.00 96.56 104 ILE A C 1
ATOM 803 O O . ILE A 1 104 ? 8.355 -13.438 8.130 1.00 96.56 104 ILE A O 1
ATOM 807 N N . CYS A 1 105 ? 10.266 -13.032 9.222 1.00 97.50 105 CYS A N 1
ATOM 808 C CA . CYS A 1 105 ? 11.105 -13.372 8.079 1.00 97.50 105 CYS A CA 1
ATOM 809 C C . CYS A 1 105 ? 11.232 -14.893 7.904 1.00 97.50 105 CYS A C 1
ATOM 811 O O . CYS A 1 105 ? 11.723 -15.585 8.793 1.00 97.50 105 CYS A O 1
ATOM 813 N N . LYS A 1 106 ? 10.817 -15.397 6.736 1.00 97.31 106 LYS A N 1
ATOM 814 C CA . LYS A 1 106 ? 11.043 -16.781 6.273 1.00 97.31 106 LYS A CA 1
ATOM 815 C C . LYS A 1 106 ? 11.733 -16.836 4.902 1.00 97.31 106 LYS A C 1
ATOM 817 O O . LYS A 1 106 ? 11.713 -17.870 4.244 1.00 97.31 106 LYS A O 1
ATOM 822 N N . CYS A 1 107 ? 12.276 -15.710 4.447 1.00 98.25 107 CYS A N 1
ATOM 823 C CA . CYS A 1 107 ? 12.878 -15.582 3.125 1.00 98.25 107 CYS A CA 1
ATOM 824 C C . CYS A 1 107 ? 14.202 -16.363 3.040 1.00 98.25 107 CYS A C 1
ATOM 826 O O . CYS A 1 107 ? 14.945 -16.423 4.022 1.00 98.25 107 CYS A O 1
ATOM 828 N N . ASP A 1 108 ? 14.536 -16.899 1.863 1.00 98.06 108 ASP A N 1
ATOM 829 C CA . ASP A 1 108 ? 15.847 -17.512 1.628 1.00 98.06 108 ASP A CA 1
ATOM 830 C C . ASP A 1 108 ? 16.907 -16.432 1.369 1.00 98.06 108 ASP A C 1
ATOM 832 O O . ASP A 1 108 ? 17.069 -15.946 0.254 1.00 98.06 108 ASP A O 1
ATOM 836 N N . LEU A 1 109 ? 17.656 -16.052 2.406 1.00 97.88 109 LEU A N 1
ATOM 837 C CA . LEU A 1 109 ? 18.697 -15.019 2.308 1.00 97.88 109 LEU A CA 1
ATOM 838 C C . LEU A 1 109 ? 19.957 -15.471 1.539 1.00 97.88 109 LEU A C 1
ATOM 840 O O . LEU A 1 109 ? 20.887 -14.671 1.355 1.00 97.88 109 LEU A O 1
ATOM 844 N N . ARG A 1 110 ? 20.017 -16.738 1.098 1.00 97.38 110 ARG A N 1
ATOM 845 C CA . ARG A 1 110 ? 21.045 -17.207 0.155 1.00 97.38 110 ARG A CA 1
ATOM 846 C C . ARG A 1 110 ? 20.790 -16.635 -1.236 1.00 97.38 110 ARG A C 1
ATOM 848 O O . ARG A 1 110 ? 21.759 -16.321 -1.928 1.00 97.38 110 ARG A O 1
ATOM 855 N N . ASP A 1 111 ? 19.520 -16.425 -1.594 1.00 97.25 111 ASP A N 1
ATOM 856 C CA . ASP A 1 111 ? 19.145 -15.684 -2.793 1.00 97.25 111 ASP A CA 1
ATOM 857 C C . ASP A 1 111 ? 19.639 -14.236 -2.670 1.00 97.25 111 ASP A C 1
ATOM 859 O O . ASP A 1 111 ? 19.370 -13.511 -1.704 1.00 97.25 111 ASP A O 1
ATOM 863 N N . ARG A 1 112 ? 20.426 -13.830 -3.666 1.00 95.44 112 ARG A N 1
ATOM 864 C CA . ARG A 1 112 ? 21.049 -12.515 -3.710 1.00 95.44 112 ARG A CA 1
ATOM 865 C C . ARG A 1 112 ? 20.012 -11.393 -3.787 1.00 95.44 112 ARG A C 1
ATOM 867 O O . ARG A 1 112 ? 20.156 -10.432 -3.035 1.00 95.44 112 ARG A O 1
ATOM 874 N N . LEU A 1 113 ? 18.997 -11.504 -4.647 1.00 96.19 113 LEU A N 1
ATOM 875 C CA . LEU A 1 113 ? 17.988 -10.455 -4.834 1.00 96.19 113 LEU A CA 1
ATOM 876 C C . LEU A 1 113 ? 17.168 -10.270 -3.559 1.00 96.19 113 LEU A C 1
ATOM 878 O O . LEU A 1 113 ? 16.992 -9.149 -3.087 1.00 96.19 113 LEU A O 1
ATOM 882 N N . VAL A 1 114 ? 16.753 -11.375 -2.935 1.00 97.62 114 VAL A N 1
ATOM 883 C CA . VAL A 1 114 ? 16.045 -11.358 -1.646 1.00 97.62 114 VAL A CA 1
ATOM 884 C C . VAL A 1 114 ? 16.865 -10.623 -0.581 1.00 97.62 114 VAL A C 1
ATOM 886 O O . VAL A 1 114 ? 16.334 -9.770 0.140 1.00 97.62 114 VAL A O 1
ATOM 889 N N . ARG A 1 115 ? 18.168 -10.921 -0.484 1.00 97.44 115 ARG A N 1
ATOM 890 C CA . ARG A 1 115 ? 19.083 -10.267 0.462 1.00 97.44 115 ARG A CA 1
ATOM 891 C C . ARG A 1 115 ? 19.248 -8.773 0.173 1.00 97.44 115 ARG A C 1
ATOM 893 O O . ARG A 1 115 ? 19.255 -7.977 1.113 1.00 97.44 115 ARG A O 1
ATOM 900 N N . GLU A 1 116 ? 19.358 -8.385 -1.094 1.00 96.19 116 GLU A N 1
ATOM 901 C CA . GLU A 1 116 ? 19.465 -6.981 -1.504 1.00 96.19 116 GLU A CA 1
ATOM 902 C C . GLU A 1 116 ? 18.178 -6.199 -1.194 1.00 96.19 116 GLU A C 1
ATOM 904 O O . GLU A 1 116 ? 18.254 -5.111 -0.620 1.00 96.19 116 GLU A O 1
ATOM 909 N N . TYR A 1 117 ? 16.994 -6.770 -1.441 1.00 96.69 117 TYR A N 1
ATOM 910 C CA . TYR A 1 117 ? 15.729 -6.148 -1.040 1.00 96.69 117 TYR A CA 1
ATOM 911 C C . TYR A 1 117 ? 15.594 -6.035 0.480 1.00 96.69 117 TYR A C 1
ATOM 913 O O . TYR A 1 117 ? 15.158 -5.003 0.986 1.00 96.69 117 TYR A O 1
ATOM 921 N N . HIS A 1 118 ? 16.040 -7.034 1.242 1.00 97.25 118 HIS A N 1
ATOM 922 C CA . HIS A 1 118 ? 16.114 -6.919 2.700 1.00 97.25 118 HIS A CA 1
ATOM 923 C C . HIS A 1 118 ? 16.995 -5.751 3.153 1.00 97.25 118 HIS A C 1
ATOM 925 O O . HIS A 1 118 ? 16.600 -4.989 4.040 1.00 97.25 118 HIS A O 1
ATOM 931 N N . ALA A 1 119 ? 18.174 -5.601 2.546 1.00 95.50 119 ALA A N 1
ATOM 932 C CA . ALA A 1 119 ? 19.087 -4.507 2.850 1.00 95.50 119 ALA A CA 1
ATOM 933 C C . ALA A 1 119 ? 18.461 -3.145 2.510 1.00 95.50 119 ALA A C 1
ATOM 935 O O . ALA A 1 119 ? 18.487 -2.244 3.350 1.00 95.50 119 ALA A O 1
ATOM 936 N N . ALA A 1 120 ? 17.825 -3.019 1.340 1.00 94.00 120 ALA A N 1
ATOM 937 C CA . ALA A 1 120 ? 17.114 -1.809 0.928 1.00 94.00 120 ALA A CA 1
ATOM 938 C C . ALA A 1 120 ? 15.971 -1.456 1.895 1.00 94.00 120 ALA A C 1
ATOM 940 O O . ALA A 1 120 ? 15.869 -0.315 2.347 1.00 94.00 120 ALA A O 1
ATOM 941 N N . GLY A 1 121 ? 15.155 -2.444 2.277 1.00 94.19 121 GLY A N 1
ATOM 942 C CA . GLY A 1 121 ? 14.073 -2.263 3.242 1.00 94.19 121 GLY A CA 1
ATOM 943 C C . GLY A 1 121 ? 14.590 -1.832 4.617 1.00 94.19 121 GLY A C 1
ATOM 944 O O . GLY A 1 121 ? 14.049 -0.902 5.212 1.00 94.19 121 GLY A O 1
ATOM 945 N N . LYS A 1 122 ? 15.686 -2.442 5.094 1.00 94.31 122 LYS A N 1
ATOM 946 C CA . LYS A 1 122 ? 16.336 -2.070 6.364 1.00 94.31 122 LYS A CA 1
ATOM 947 C C . LYS A 1 122 ? 16.880 -0.644 6.339 1.00 94.31 122 LYS A C 1
ATOM 949 O O . LYS A 1 122 ? 16.696 0.103 7.290 1.00 94.31 122 LYS A O 1
ATOM 954 N N . ALA A 1 123 ? 17.533 -0.251 5.248 1.00 91.31 123 ALA A N 1
ATOM 955 C CA . ALA A 1 123 ? 18.125 1.078 5.109 1.00 91.31 123 ALA A CA 1
ATOM 956 C C . ALA A 1 123 ? 17.083 2.212 5.148 1.00 91.31 123 ALA A C 1
ATOM 958 O O . ALA A 1 123 ? 17.439 3.370 5.360 1.00 91.31 123 ALA A O 1
ATOM 959 N N . LYS A 1 124 ? 15.800 1.895 4.936 1.00 88.00 124 LYS A N 1
ATOM 960 C CA . LYS A 1 124 ? 14.696 2.865 4.885 1.00 88.00 124 LYS A CA 1
ATOM 961 C C . LYS A 1 124 ? 13.682 2.708 6.010 1.00 88.00 124 LYS A C 1
ATOM 963 O O . LYS A 1 124 ? 12.688 3.430 6.025 1.00 88.00 124 LYS A O 1
ATOM 968 N N . GLU A 1 125 ? 13.946 1.810 6.949 1.00 86.56 125 GLU A N 1
ATOM 969 C CA . GLU A 1 125 ? 13.137 1.599 8.148 1.00 86.56 125 GLU A CA 1
ATOM 970 C C . GLU A 1 125 ? 13.016 2.886 8.965 1.00 86.56 125 GLU A C 1
ATOM 972 O O . GLU A 1 125 ? 11.909 3.352 9.212 1.00 86.56 125 GLU A O 1
ATOM 977 N N . GLU A 1 126 ? 14.137 3.530 9.296 1.00 80.56 126 GLU A N 1
ATOM 978 C CA . GLU A 1 126 ? 14.124 4.744 10.119 1.00 80.56 126 GLU A CA 1
ATOM 979 C C . GLU A 1 126 ? 13.312 5.877 9.473 1.00 80.56 126 GLU A C 1
ATOM 981 O O . GLU A 1 126 ? 12.499 6.524 10.132 1.00 80.56 126 GLU A O 1
ATOM 986 N N . HIS A 1 127 ? 13.501 6.102 8.169 1.00 81.75 127 HIS A N 1
ATOM 987 C CA . HIS A 1 127 ? 12.754 7.118 7.429 1.00 81.75 127 HIS A CA 1
ATOM 988 C C . HIS A 1 127 ? 11.249 6.825 7.434 1.00 81.75 127 HIS A C 1
ATOM 990 O O . HIS A 1 127 ? 10.439 7.723 7.655 1.00 81.75 127 HIS A O 1
ATOM 996 N N . M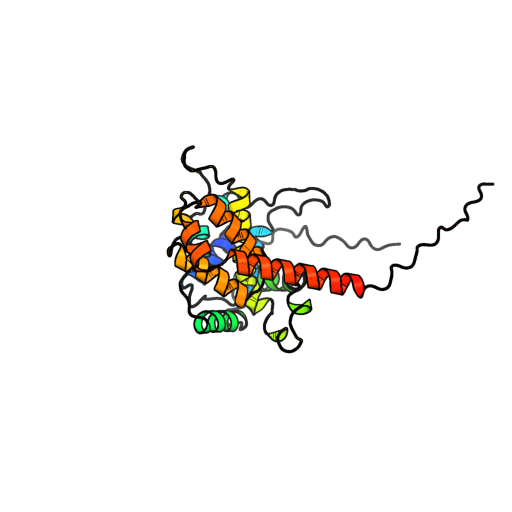ET A 1 128 ? 10.879 5.561 7.229 1.00 82.25 128 MET A N 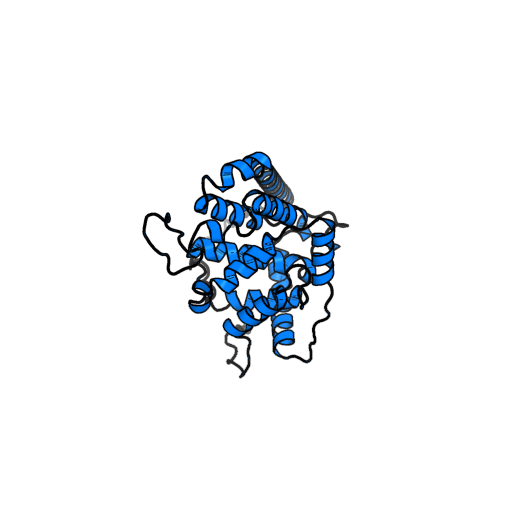1
ATOM 997 C CA . MET A 1 128 ? 9.486 5.137 7.220 1.00 82.25 128 MET A CA 1
ATOM 998 C C . MET A 1 128 ? 8.819 5.322 8.584 1.00 82.25 128 MET A C 1
ATOM 1000 O O . MET A 1 128 ? 7.733 5.895 8.659 1.00 82.25 128 MET A O 1
ATOM 1004 N N . MET A 1 129 ? 9.485 4.896 9.660 1.00 79.12 129 MET A N 1
ATOM 1005 C CA . MET A 1 129 ? 8.972 5.047 11.023 1.00 79.12 129 MET A CA 1
ATOM 1006 C C . MET A 1 129 ? 8.798 6.516 11.405 1.00 79.12 129 MET A C 1
ATOM 1008 O O . MET A 1 129 ? 7.767 6.887 11.965 1.00 79.12 129 MET A O 1
ATOM 1012 N N . LYS A 1 130 ? 9.753 7.371 11.016 1.00 80.75 130 LYS A N 1
ATOM 1013 C CA . LYS A 1 130 ? 9.644 8.824 11.186 1.00 80.75 130 LYS A CA 1
ATOM 1014 C C . LYS A 1 130 ? 8.453 9.407 10.429 1.00 80.75 130 LYS A C 1
ATOM 1016 O O . LYS A 1 130 ? 7.709 10.180 11.014 1.00 80.75 130 LYS A O 1
ATOM 1021 N N . ARG A 1 131 ? 8.251 9.032 9.159 1.00 79.50 131 ARG A N 1
ATOM 1022 C CA . ARG A 1 131 ? 7.145 9.546 8.328 1.00 79.50 131 ARG A CA 1
ATOM 1023 C C . ARG A 1 131 ? 5.781 9.152 8.881 1.00 79.50 131 ARG A C 1
ATOM 1025 O O . ARG A 1 131 ? 4.865 9.963 8.889 1.00 79.50 131 ARG A O 1
ATOM 1032 N N . MET A 1 132 ? 5.645 7.899 9.300 1.00 73.44 132 MET A N 1
ATOM 1033 C CA . MET A 1 132 ? 4.374 7.380 9.788 1.00 73.44 132 MET A CA 1
ATOM 1034 C C . MET A 1 132 ? 3.927 8.067 11.080 1.00 73.44 132 MET A C 1
ATOM 1036 O O . MET A 1 132 ? 2.736 8.076 11.359 1.00 73.44 132 MET A O 1
ATOM 1040 N N . CYS A 1 133 ? 4.858 8.574 11.901 1.00 74.19 133 CYS A N 1
ATOM 1041 C CA . CYS A 1 133 ? 4.594 9.100 13.249 1.00 74.19 133 CYS A CA 1
ATOM 1042 C C . CYS A 1 133 ? 3.781 8.154 14.164 1.00 74.19 133 CYS A C 1
ATOM 1044 O O . CYS A 1 133 ? 3.460 8.513 15.295 1.00 74.19 133 CYS A O 1
ATOM 1046 N N . LEU A 1 134 ? 3.503 6.920 13.729 1.00 69.88 134 LEU A N 1
ATOM 1047 C CA . LEU A 1 134 ? 2.656 5.957 14.429 1.00 69.88 134 LEU A CA 1
ATOM 1048 C C . LEU A 1 134 ? 3.241 5.589 15.792 1.00 69.88 134 LEU A C 1
ATOM 1050 O O . LEU A 1 134 ? 2.512 5.444 16.769 1.00 69.88 134 LEU A O 1
ATOM 1054 N N . GLU A 1 135 ? 4.569 5.515 15.893 1.00 67.25 135 GLU A N 1
ATOM 1055 C CA . GLU A 1 135 ? 5.247 5.301 17.171 1.00 67.25 135 GLU A CA 1
ATOM 1056 C C . GLU A 1 135 ? 5.145 6.495 18.121 1.00 67.25 135 GLU A C 1
ATOM 1058 O O . GLU A 1 135 ? 5.291 6.318 19.329 1.00 67.25 135 GLU A O 1
ATOM 1063 N N . LEU A 1 136 ? 4.934 7.713 17.624 1.00 72.06 136 LEU A N 1
ATOM 1064 C CA . LEU A 1 136 ? 4.802 8.891 18.482 1.00 72.06 136 LEU A CA 1
ATOM 1065 C C . LEU A 1 136 ? 3.404 8.969 19.093 1.00 72.06 136 LEU A C 1
ATOM 1067 O O . LEU A 1 136 ? 3.269 9.409 20.234 1.00 72.06 136 LEU A O 1
ATOM 1071 N N . TRP A 1 137 ? 2.397 8.511 18.352 1.00 74.12 137 TRP A N 1
ATOM 1072 C CA . TRP A 1 137 ? 0.989 8.738 18.671 1.00 74.12 137 TRP A CA 1
ATOM 1073 C C . TRP A 1 137 ? 0.304 7.541 19.330 1.00 74.12 137 TRP A C 1
ATOM 1075 O O . TRP A 1 137 ? -0.611 7.723 20.130 1.00 74.12 137 TRP A O 1
ATOM 1085 N N . ALA A 1 138 ? 0.764 6.319 19.056 1.00 79.56 138 ALA A N 1
ATOM 1086 C CA . ALA A 1 138 ? 0.199 5.130 19.677 1.00 79.56 138 ALA A CA 1
ATOM 1087 C C . ALA A 1 138 ? 0.545 5.047 21.184 1.00 79.56 138 ALA A C 1
ATOM 1089 O O . ALA A 1 138 ? 1.680 5.363 21.575 1.00 79.56 138 ALA A O 1
ATOM 1090 N N . PRO A 1 139 ? -0.374 4.555 22.044 1.00 83.19 139 PRO A N 1
ATOM 1091 C CA . PRO A 1 139 ? -0.056 4.186 23.424 1.00 83.19 139 PRO A CA 1
ATOM 1092 C C . PRO A 1 139 ? 1.152 3.244 23.482 1.00 83.19 139 PRO A C 1
ATOM 1094 O O . PRO A 1 139 ? 1.386 2.462 22.558 1.00 83.19 139 PRO A O 1
ATOM 1097 N N . LYS A 1 140 ? 1.944 3.296 24.561 1.00 83.69 140 LYS A N 1
ATOM 1098 C CA . LYS A 1 140 ? 3.227 2.571 24.677 1.00 83.69 140 LYS A CA 1
ATOM 1099 C C . LYS A 1 140 ? 3.084 1.065 24.415 1.00 83.69 140 LYS A C 1
ATOM 1101 O O . LYS A 1 140 ? 3.978 0.448 23.837 1.00 83.69 140 LYS A O 1
ATOM 1106 N N . GLU A 1 141 ? 1.958 0.493 24.817 1.00 86.81 141 GLU A N 1
ATOM 1107 C CA . GLU A 1 141 ? 1.579 -0.907 24.647 1.00 86.81 141 GLU A CA 1
ATOM 1108 C C . GLU A 1 141 ? 1.308 -1.247 23.174 1.00 86.81 141 GLU A C 1
ATOM 1110 O O . GLU A 1 141 ? 1.611 -2.351 22.719 1.00 86.81 141 GLU A O 1
ATOM 1115 N N . GLU A 1 142 ? 0.788 -0.285 22.413 1.00 85.88 142 GLU A N 1
ATOM 1116 C CA . GLU A 1 142 ? 0.416 -0.443 21.010 1.00 85.88 142 GLU A CA 1
ATOM 1117 C C . GLU A 1 142 ? 1.556 -0.162 20.039 1.00 85.88 142 GLU A C 1
ATOM 1119 O O . GLU A 1 142 ? 1.556 -0.726 18.949 1.00 85.88 142 GLU A O 1
ATOM 1124 N N . LYS A 1 143 ? 2.569 0.624 20.431 1.00 83.06 143 LYS A N 1
ATOM 1125 C CA . LYS A 1 143 ? 3.741 0.923 19.581 1.00 83.06 143 LYS A CA 1
ATOM 1126 C C . LYS A 1 143 ? 4.381 -0.338 18.999 1.00 83.06 143 LYS A C 1
ATOM 1128 O O . LYS A 1 143 ? 4.782 -0.359 17.843 1.00 83.06 143 LYS A O 1
ATOM 1133 N N . LYS A 1 144 ? 4.396 -1.433 19.768 1.00 84.38 144 LYS A N 1
ATOM 1134 C CA . LYS A 1 144 ? 4.936 -2.735 19.336 1.00 84.38 144 LYS A CA 1
ATOM 1135 C C . LYS A 1 144 ? 4.189 -3.350 18.143 1.00 84.38 144 LYS A C 1
ATOM 1137 O O . LYS A 1 144 ? 4.739 -4.230 17.485 1.00 84.38 144 LYS A O 1
ATOM 1142 N N . LYS A 1 145 ? 2.948 -2.928 17.874 1.00 86.38 145 LYS A N 1
ATOM 1143 C CA . LYS A 1 145 ? 2.139 -3.384 16.734 1.00 86.38 145 LYS A CA 1
ATOM 1144 C C . LYS A 1 145 ? 2.533 -2.693 15.425 1.00 86.38 145 LYS A C 1
ATOM 1146 O O . LYS A 1 145 ? 2.253 -3.243 14.363 1.00 86.38 145 LYS A O 1
ATOM 1151 N N . TYR A 1 146 ? 3.178 -1.530 15.482 1.00 86.50 146 TYR A N 1
ATOM 1152 C CA . TYR A 1 146 ? 3.492 -0.709 14.314 1.00 86.50 146 TYR A CA 1
ATOM 1153 C C . TYR A 1 146 ? 4.987 -0.767 14.015 1.00 86.50 146 TYR A C 1
ATOM 1155 O O . TYR A 1 146 ? 5.719 0.171 14.290 1.00 86.50 146 TYR A O 1
ATOM 1163 N N . THR A 1 147 ? 5.459 -1.888 13.471 1.00 87.12 147 THR A N 1
ATOM 1164 C CA . THR A 1 147 ? 6.854 -2.020 13.022 1.00 87.12 147 THR A CA 1
ATOM 1165 C C . THR A 1 147 ? 6.950 -1.863 11.508 1.00 87.12 147 THR A C 1
ATOM 1167 O O . THR A 1 147 ? 5.999 -2.179 10.785 1.00 87.12 147 THR A O 1
ATOM 1170 N N . THR A 1 148 ? 8.114 -1.451 10.997 1.00 82.94 148 THR A N 1
ATOM 1171 C CA . THR A 1 148 ? 8.373 -1.394 9.545 1.00 82.94 148 THR A CA 1
ATOM 1172 C C . THR A 1 148 ? 8.065 -2.728 8.882 1.00 82.94 148 THR A C 1
ATOM 1174 O O . THR A 1 148 ? 7.313 -2.782 7.912 1.00 82.94 148 THR A O 1
ATOM 1177 N N . ALA A 1 149 ? 8.586 -3.825 9.438 1.00 87.81 149 ALA A N 1
ATOM 1178 C CA . ALA A 1 149 ? 8.377 -5.163 8.893 1.00 87.81 149 ALA A CA 1
ATOM 1179 C C . ALA A 1 149 ? 6.893 -5.545 8.802 1.00 87.81 149 ALA A C 1
ATOM 1181 O O . ALA A 1 149 ? 6.527 -6.342 7.947 1.00 87.81 149 ALA A O 1
ATOM 1182 N N . ARG A 1 150 ? 6.040 -4.978 9.659 1.00 92.69 150 ARG A N 1
ATOM 1183 C CA . ARG A 1 150 ? 4.610 -5.275 9.714 1.00 92.69 150 ARG A CA 1
ATOM 1184 C C . ARG A 1 150 ? 3.777 -4.376 8.801 1.00 92.69 150 ARG A C 1
ATOM 1186 O O . ARG A 1 150 ? 2.936 -4.885 8.069 1.00 92.69 150 ARG A O 1
ATOM 1193 N N . CYS A 1 151 ? 4.004 -3.065 8.838 1.00 93.31 151 CYS A N 1
ATOM 1194 C CA . CYS A 1 151 ? 3.115 -2.080 8.212 1.00 93.31 151 CYS A CA 1
ATOM 1195 C C . CYS A 1 151 ? 3.660 -1.501 6.900 1.00 93.31 151 CYS A C 1
ATOM 1197 O O . CYS A 1 151 ? 2.875 -1.095 6.043 1.00 93.31 151 CYS A O 1
ATOM 1199 N N . ALA A 1 152 ? 4.985 -1.459 6.711 1.00 92.88 152 ALA A N 1
ATOM 1200 C CA . ALA A 1 152 ? 5.583 -0.632 5.664 1.00 92.88 152 ALA A CA 1
ATOM 1201 C C . ALA A 1 152 ? 5.209 -1.061 4.242 1.00 92.88 152 ALA A C 1
ATOM 1203 O O . ALA A 1 152 ? 5.095 -0.205 3.372 1.00 92.88 152 ALA A O 1
ATOM 1204 N N . VAL A 1 153 ? 4.964 -2.355 4.006 1.00 95.62 153 VAL A N 1
ATOM 1205 C CA . VAL A 1 153 ? 4.499 -2.844 2.697 1.00 95.62 153 VAL A CA 1
ATOM 1206 C C . VAL A 1 153 ? 3.172 -2.220 2.315 1.00 95.62 153 VAL A C 1
ATOM 1208 O O . VAL A 1 153 ? 3.058 -1.679 1.225 1.00 95.62 153 VAL A O 1
ATOM 1211 N N . VAL A 1 154 ? 2.182 -2.278 3.208 1.00 96.50 154 VAL A N 1
ATOM 1212 C CA . VAL A 1 154 ? 0.825 -1.787 2.934 1.00 96.50 154 VAL A CA 1
ATOM 1213 C C . VAL A 1 154 ? 0.880 -0.308 2.601 1.00 96.50 154 VAL A C 1
ATOM 1215 O O . VAL A 1 154 ? 0.378 0.123 1.568 1.00 96.50 154 VAL A O 1
ATOM 1218 N N . VAL A 1 155 ? 1.566 0.460 3.443 1.00 94.38 155 VAL A N 1
ATOM 1219 C CA . VAL A 1 155 ? 1.682 1.897 3.232 1.00 94.38 155 VAL A CA 1
ATOM 1220 C C . VAL A 1 155 ? 2.447 2.220 1.956 1.00 94.38 155 VAL A C 1
ATOM 1222 O O . VAL A 1 155 ? 2.070 3.135 1.231 1.00 94.38 155 VAL A O 1
ATOM 1225 N N . LYS A 1 156 ? 3.501 1.462 1.643 1.00 94.94 156 LYS A N 1
ATOM 1226 C CA . LYS A 1 156 ? 4.250 1.668 0.408 1.00 94.94 156 LYS A CA 1
ATOM 1227 C C . LYS A 1 156 ? 3.414 1.324 -0.823 1.00 94.94 156 LYS A C 1
ATOM 1229 O O . LYS A 1 156 ? 3.487 2.066 -1.790 1.00 94.94 156 LYS A O 1
ATOM 1234 N N . ILE A 1 157 ? 2.586 0.276 -0.781 1.00 97.12 157 ILE A N 1
ATOM 1235 C CA . ILE A 1 157 ? 1.619 -0.033 -1.848 1.00 97.12 157 ILE A CA 1
ATOM 1236 C C . ILE A 1 157 ? 0.648 1.136 -2.032 1.00 97.12 157 ILE A C 1
ATOM 1238 O O . ILE A 1 157 ? 0.483 1.604 -3.156 1.00 97.12 157 ILE A O 1
ATOM 1242 N N . VAL A 1 158 ? 0.064 1.645 -0.942 1.00 96.75 158 VAL A N 1
ATOM 1243 C CA . VAL A 1 158 ? -0.839 2.809 -0.975 1.00 96.75 158 VAL A CA 1
ATOM 1244 C C . VAL A 1 158 ? -0.136 4.019 -1.589 1.00 96.75 158 VAL A C 1
ATOM 1246 O O . VAL A 1 158 ? -0.662 4.611 -2.523 1.00 96.75 158 VAL A O 1
ATOM 1249 N N . GLN A 1 159 ? 1.079 4.340 -1.138 1.00 93.56 159 GLN A N 1
ATOM 1250 C CA . GLN A 1 159 ? 1.880 5.444 -1.670 1.00 93.56 159 GLN A CA 1
ATOM 1251 C C . GLN A 1 159 ? 2.195 5.270 -3.163 1.00 93.56 159 GLN A C 1
ATOM 1253 O O . GLN A 1 159 ? 2.142 6.231 -3.928 1.00 93.56 159 GLN A O 1
ATOM 1258 N N . THR A 1 160 ? 2.549 4.056 -3.587 1.00 93.50 160 THR A N 1
ATOM 1259 C CA . THR A 1 160 ? 2.895 3.754 -4.979 1.00 93.50 160 THR A CA 1
ATOM 1260 C C . THR A 1 160 ? 1.672 3.857 -5.892 1.00 93.50 160 THR A C 1
ATOM 1262 O O . THR A 1 160 ? 1.782 4.454 -6.960 1.00 93.50 160 THR A O 1
ATOM 1265 N N . LEU A 1 161 ? 0.504 3.367 -5.462 1.00 95.88 161 LEU A N 1
ATOM 1266 C CA . LEU A 1 161 ? -0.765 3.557 -6.178 1.00 95.88 161 LEU A CA 1
ATOM 1267 C C . LEU A 1 161 ? -1.160 5.037 -6.243 1.00 95.88 161 LEU A C 1
ATOM 1269 O O . LEU A 1 161 ? -1.535 5.536 -7.299 1.00 95.88 161 LEU A O 1
ATOM 1273 N N . ASP A 1 162 ? -1.026 5.753 -5.132 1.00 93.88 162 ASP A N 1
ATOM 1274 C CA . ASP A 1 162 ? -1.349 7.173 -5.035 1.00 93.88 162 ASP A CA 1
ATOM 1275 C C . ASP A 1 162 ? -0.493 8.039 -5.975 1.00 93.88 162 ASP A C 1
ATOM 1277 O O . ASP A 1 162 ? -1.006 8.890 -6.707 1.00 93.88 162 ASP A O 1
ATOM 1281 N N . SER A 1 163 ? 0.810 7.752 -6.034 1.00 90.88 163 SER A N 1
ATOM 1282 C CA . SER A 1 163 ? 1.736 8.407 -6.964 1.00 90.88 163 SER A CA 1
ATOM 1283 C C . SER A 1 163 ? 1.375 8.102 -8.420 1.00 90.88 163 SER A C 1
ATOM 1285 O O . SER A 1 163 ? 1.363 9.009 -9.251 1.00 90.88 163 SER A O 1
ATOM 1287 N N . ALA A 1 164 ? 1.000 6.855 -8.730 1.00 91.94 164 ALA A N 1
ATOM 1288 C CA . ALA A 1 164 ? 0.560 6.476 -10.073 1.00 91.94 164 ALA A CA 1
ATOM 1289 C C . ALA A 1 164 ? -0.701 7.239 -10.513 1.00 91.94 164 ALA A C 1
ATOM 1291 O O . ALA A 1 164 ? -0.761 7.716 -11.646 1.00 91.94 164 ALA A O 1
ATOM 1292 N N . LEU A 1 165 ? -1.677 7.418 -9.616 1.00 92.25 165 LEU A N 1
ATOM 1293 C CA . LEU A 1 165 ? -2.891 8.191 -9.904 1.00 92.25 165 LEU A CA 1
ATOM 1294 C C . LEU A 1 165 ? -2.618 9.690 -10.057 1.00 92.25 165 LEU A C 1
ATOM 1296 O O . LEU A 1 165 ? -3.209 10.333 -10.927 1.00 92.25 165 LEU A O 1
ATOM 1300 N N . THR A 1 166 ? -1.702 10.229 -9.252 1.00 88.81 166 THR A N 1
ATOM 1301 C CA . THR A 1 166 ? -1.284 11.635 -9.328 1.00 88.81 166 THR A CA 1
ATOM 1302 C C . THR A 1 166 ? -0.604 11.932 -10.669 1.00 88.81 166 THR A C 1
ATOM 1304 O O . THR A 1 166 ? -0.946 12.903 -11.347 1.00 88.81 166 THR A O 1
ATOM 1307 N N . GLU A 1 167 ? 0.330 11.073 -11.089 1.00 85.31 167 GLU A N 1
ATOM 1308 C CA . GLU A 1 167 ? 1.080 11.224 -12.342 1.00 85.31 167 GLU A CA 1
ATOM 1309 C C . GLU A 1 167 ? 0.258 10.913 -13.594 1.00 85.31 167 GLU A C 1
ATOM 1311 O O . GLU A 1 167 ? 0.468 11.526 -14.642 1.00 85.31 167 GLU A O 1
ATOM 1316 N N . GLY A 1 168 ? -0.673 9.957 -13.507 1.00 78.94 168 GLY A N 1
ATOM 1317 C CA . GLY A 1 168 ? -1.498 9.529 -14.636 1.00 78.94 168 GLY A CA 1
ATOM 1318 C C . GLY A 1 168 ? -2.396 10.637 -15.194 1.00 78.94 168 GLY A C 1
ATOM 1319 O O . GLY A 1 168 ? -2.966 10.465 -16.272 1.00 78.94 168 GLY A O 1
ATOM 1320 N N . HIS A 1 169 ? -2.519 11.771 -14.484 1.00 70.56 169 HIS A N 1
ATOM 1321 C CA . HIS A 1 169 ? -3.367 12.910 -14.834 1.00 70.56 169 HIS A CA 1
ATOM 1322 C C . HIS A 1 169 ? -4.730 12.458 -15.346 1.00 70.56 169 HIS A C 1
ATOM 1324 O O . HIS A 1 169 ? -5.154 12.959 -16.387 1.00 70.56 169 HIS A O 1
ATOM 1330 N N . VAL A 1 170 ? -5.358 11.478 -14.680 1.00 65.12 170 VAL A N 1
ATOM 1331 C CA . VAL A 1 170 ? -6.477 10.701 -15.228 1.00 65.12 170 VAL A CA 1
ATOM 1332 C C . VAL A 1 170 ? -7.512 11.640 -15.840 1.00 65.12 170 VAL A C 1
ATOM 1334 O O . VAL A 1 170 ? -8.324 12.267 -15.157 1.00 65.12 170 VAL A O 1
ATOM 1337 N N . ARG A 1 171 ? -7.425 11.816 -17.163 1.00 63.91 171 ARG A N 1
ATOM 1338 C CA . ARG A 1 171 ? -8.300 12.733 -17.880 1.00 63.91 171 ARG A CA 1
ATOM 1339 C C . ARG A 1 171 ? -9.623 12.008 -17.988 1.00 63.91 171 ARG A C 1
ATOM 1341 O O . ARG A 1 171 ? -9.649 10.826 -18.311 1.00 63.91 171 ARG A O 1
ATOM 1348 N N . SER A 1 172 ? -10.713 12.724 -17.719 1.00 59.56 172 SER A N 1
ATOM 1349 C CA . SER A 1 172 ? -12.075 12.218 -17.902 1.00 59.56 172 SER A CA 1
ATOM 1350 C C . SER A 1 172 ? -12.150 11.384 -19.187 1.00 59.56 172 SER A C 1
ATOM 1352 O O . SER A 1 172 ? -11.886 11.923 -20.264 1.00 59.56 172 SER A O 1
ATOM 1354 N N . VAL A 1 173 ? -12.498 10.098 -19.043 1.00 54.94 173 VAL A N 1
ATOM 1355 C CA . VAL A 1 173 ? -12.503 9.021 -20.065 1.00 54.94 173 VAL A CA 1
ATOM 1356 C C . VAL A 1 173 ? -13.086 9.459 -21.419 1.00 54.94 173 VAL A C 1
ATOM 1358 O O . VAL A 1 173 ? -12.705 8.963 -22.472 1.00 54.94 173 VAL A O 1
ATOM 1361 N N . ALA A 1 174 ? -13.948 10.476 -21.407 1.00 59.53 174 ALA A N 1
ATOM 1362 C CA . ALA A 1 174 ? -14.484 11.165 -22.576 1.00 59.53 174 ALA A CA 1
ATOM 1363 C C . ALA A 1 174 ? -13.447 11.677 -23.608 1.00 59.53 174 ALA A C 1
ATOM 1365 O O . ALA A 1 174 ? -13.852 12.035 -24.709 1.00 59.53 174 ALA A O 1
ATOM 1366 N N . LYS A 1 175 ? -12.142 11.756 -23.291 1.00 61.66 175 LYS A N 1
ATOM 1367 C CA . LYS A 1 175 ? -11.103 12.299 -24.196 1.00 61.66 175 LYS A CA 1
ATOM 1368 C C . LYS A 1 175 ? -10.214 11.257 -24.906 1.00 61.66 175 LYS A C 1
ATOM 1370 O O . LYS A 1 175 ? -9.282 11.667 -25.591 1.00 61.66 175 LYS A O 1
ATOM 1375 N N . GLY A 1 176 ? -10.509 9.958 -24.801 1.00 57.59 176 GLY A N 1
ATOM 1376 C CA . GLY A 1 176 ? -9.790 8.889 -25.516 1.00 57.59 176 GLY A CA 1
ATOM 1377 C C . GLY A 1 176 ? -8.917 8.000 -24.622 1.00 57.59 176 GLY A C 1
ATOM 1378 O O . GLY A 1 176 ? -8.791 8.249 -23.425 1.00 57.59 176 GLY A O 1
ATOM 1379 N N . LEU A 1 177 ? -8.351 6.941 -25.218 1.00 64.75 177 LEU A N 1
ATOM 1380 C CA . LEU A 1 177 ? -7.527 5.923 -24.551 1.00 64.75 177 LEU A CA 1
ATOM 1381 C C . LEU A 1 177 ? -6.313 6.566 -23.862 1.00 64.75 177 LEU A C 1
ATOM 1383 O O . LEU A 1 177 ? -5.512 7.240 -24.511 1.00 64.75 177 LEU A O 1
ATOM 1387 N N . THR A 1 178 ? -6.162 6.350 -22.557 1.00 70.75 178 THR A N 1
ATOM 1388 C CA . THR A 1 178 ? -4.940 6.706 -21.831 1.00 70.75 178 THR A CA 1
ATOM 1389 C C . THR A 1 178 ? -3.876 5.632 -22.074 1.00 70.75 178 THR A C 1
ATOM 1391 O O . THR A 1 178 ? -4.150 4.438 -21.994 1.00 70.75 178 THR A O 1
ATOM 1394 N N . GLU A 1 179 ? -2.636 6.036 -22.370 1.00 82.38 179 GLU A N 1
ATOM 1395 C CA . GLU A 1 179 ? -1.497 5.098 -22.450 1.00 82.38 179 GLU A CA 1
ATOM 1396 C C . GLU A 1 179 ? -1.003 4.634 -21.067 1.00 82.38 179 GLU A C 1
ATOM 1398 O O . GLU A 1 179 ? -0.088 3.815 -20.967 1.00 82.38 179 GLU A O 1
ATOM 1403 N N . THR A 1 180 ? -1.553 5.210 -19.999 1.00 88.06 180 THR A N 1
ATOM 1404 C CA . THR A 1 180 ? -1.133 4.994 -18.616 1.00 88.06 180 THR A CA 1
ATOM 1405 C C . THR A 1 180 ? -2.295 4.480 -17.790 1.00 88.06 180 THR A C 1
ATOM 1407 O O . THR A 1 180 ? -3.439 4.882 -18.000 1.00 88.06 180 THR A O 1
ATOM 1410 N N . TRP A 1 181 ? -1.981 3.624 -16.822 1.00 91.81 181 TRP A N 1
ATOM 1411 C CA . TRP A 1 181 ? -2.949 3.160 -15.838 1.00 91.81 181 TRP A CA 1
ATOM 1412 C C . TRP A 1 181 ? -3.442 4.322 -14.948 1.00 91.81 181 TRP A C 1
ATOM 1414 O O . TRP A 1 181 ? -2.631 5.185 -14.597 1.00 91.81 181 TRP A O 1
ATOM 1424 N N . PRO A 1 182 ? -4.727 4.346 -14.545 1.00 92.94 182 PRO A N 1
ATOM 1425 C CA . PRO A 1 182 ? -5.813 3.460 -14.971 1.00 92.94 182 PRO A CA 1
ATOM 1426 C C . PRO A 1 182 ? -6.287 3.761 -16.399 1.00 92.94 182 PRO A C 1
ATOM 1428 O O . PRO A 1 182 ? -6.281 4.908 -16.850 1.00 92.94 182 PRO A O 1
ATOM 1431 N N . THR A 1 183 ? -6.735 2.720 -17.098 1.00 90.50 183 THR A N 1
ATOM 1432 C CA . THR A 1 183 ? -7.309 2.819 -18.451 1.00 90.50 183 THR A CA 1
ATOM 1433 C C . THR A 1 183 ? -8.824 3.010 -18.427 1.00 90.50 183 THR A C 1
ATOM 1435 O O . THR A 1 183 ? -9.393 3.628 -19.328 1.00 90.50 183 THR A O 1
ATOM 1438 N N . ALA A 1 184 ? -9.480 2.539 -17.366 1.00 89.94 184 ALA A N 1
ATOM 1439 C CA . ALA A 1 184 ? -10.899 2.727 -17.108 1.00 89.94 184 ALA A CA 1
ATOM 1440 C C . ALA A 1 184 ? -11.180 2.811 -15.594 1.00 89.94 184 ALA A C 1
ATOM 1442 O O . ALA A 1 184 ? -10.413 2.273 -14.797 1.00 89.94 184 ALA A O 1
ATOM 1443 N N . PRO A 1 185 ? -12.306 3.415 -15.161 1.00 92.25 185 PRO A N 1
ATOM 1444 C CA . PRO A 1 185 ? -12.703 3.420 -13.752 1.00 92.25 185 PRO A CA 1
ATOM 1445 C C . PRO A 1 185 ? -12.809 2.018 -13.142 1.00 92.25 185 PRO A C 1
ATOM 1447 O O . PRO A 1 185 ? -12.524 1.849 -11.963 1.00 92.25 185 PRO A O 1
ATOM 1450 N N . THR A 1 186 ? -13.165 1.006 -13.939 1.00 93.19 186 THR A N 1
ATOM 1451 C CA . THR A 1 186 ? -13.230 -0.400 -13.507 1.00 93.19 186 THR A CA 1
ATOM 1452 C C . THR A 1 186 ? -11.883 -0.953 -13.049 1.00 93.19 186 THR A C 1
ATOM 1454 O O . THR A 1 186 ? -11.869 -1.822 -12.183 1.00 93.19 186 THR A O 1
ATOM 1457 N N . ASP A 1 187 ? -10.765 -0.412 -13.546 1.00 94.62 187 ASP A N 1
ATOM 1458 C CA . ASP A 1 187 ? -9.423 -0.788 -13.082 1.00 94.62 187 ASP A CA 1
ATOM 1459 C C . ASP A 1 187 ? -9.197 -0.391 -11.618 1.00 94.62 187 ASP A C 1
ATOM 1461 O O . ASP A 1 187 ? -8.337 -0.967 -10.963 1.00 94.62 187 ASP A O 1
ATOM 1465 N N . LEU A 1 188 ? -9.959 0.585 -11.101 1.00 96.75 188 LEU A N 1
ATOM 1466 C CA . LEU A 1 188 ? -9.856 1.091 -9.729 1.00 96.75 188 LEU A CA 1
ATOM 1467 C C . LEU A 1 188 ? -10.829 0.435 -8.740 1.00 96.75 188 LEU A C 1
ATOM 1469 O O . LEU A 1 188 ? -10.745 0.688 -7.538 1.00 96.75 188 LEU A O 1
ATOM 1473 N N . ILE A 1 189 ? -11.751 -0.397 -9.225 1.00 97.12 189 ILE A N 1
ATOM 1474 C CA . ILE A 1 189 ? -12.764 -1.089 -8.412 1.00 97.12 189 ILE A CA 1
ATOM 1475 C C . ILE A 1 189 ? -12.826 -2.587 -8.753 1.00 97.12 189 ILE A C 1
ATOM 1477 O O . ILE A 1 189 ? -13.913 -3.105 -9.015 1.00 97.12 189 ILE A O 1
ATOM 1481 N N . PRO A 1 190 ? -11.693 -3.319 -8.743 1.00 96.81 190 PRO A N 1
ATOM 1482 C CA . PRO A 1 190 ? -11.647 -4.694 -9.245 1.00 96.81 190 PRO A CA 1
ATOM 1483 C C . PRO A 1 190 ? -12.534 -5.667 -8.451 1.00 96.81 190 PRO A C 1
ATOM 1485 O O . PRO A 1 190 ? -12.929 -6.700 -8.983 1.00 96.81 190 PRO A O 1
ATOM 1488 N N . CYS A 1 191 ? -12.886 -5.335 -7.204 1.00 97.19 191 CYS A N 1
ATOM 1489 C CA . CYS A 1 191 ? -13.795 -6.125 -6.367 1.00 97.19 191 CYS A CA 1
ATOM 1490 C C . CYS A 1 191 ? -15.161 -5.463 -6.132 1.00 97.19 191 CYS A C 1
ATOM 1492 O O . CYS A 1 191 ? -15.944 -6.012 -5.373 1.00 97.19 191 CYS A O 1
ATOM 1494 N N . GLY A 1 192 ? -15.450 -4.320 -6.764 1.00 97.44 192 GLY A N 1
ATOM 1495 C CA . GLY A 1 192 ? -16.646 -3.523 -6.485 1.00 97.44 192 GLY A CA 1
ATOM 1496 C C . GLY A 1 192 ? -16.383 -2.295 -5.607 1.00 97.44 192 GLY A C 1
ATOM 1497 O O . GLY A 1 192 ? -15.320 -2.126 -5.005 1.00 97.44 192 GLY A O 1
ATOM 1498 N N . ALA A 1 193 ? -17.357 -1.383 -5.596 1.00 98.00 193 ALA A N 1
ATOM 1499 C CA . ALA A 1 193 ? -17.281 -0.107 -4.886 1.00 98.00 193 ALA A CA 1
ATOM 1500 C C . ALA A 1 193 ? -17.332 -0.275 -3.358 1.00 98.00 193 ALA A C 1
ATOM 1502 O O . ALA A 1 193 ? -16.602 0.407 -2.636 1.00 98.00 193 ALA A O 1
ATOM 1503 N N . ASP A 1 194 ? -18.168 -1.193 -2.872 1.00 98.25 194 ASP A N 1
ATOM 1504 C CA . ASP A 1 194 ? -18.331 -1.460 -1.444 1.00 98.25 194 ASP A CA 1
ATOM 1505 C C . ASP A 1 194 ? -17.065 -2.108 -0.868 1.00 98.25 194 ASP A C 1
ATOM 1507 O O . ASP A 1 194 ? -16.518 -1.635 0.127 1.00 98.25 194 ASP A O 1
ATOM 1511 N N . GLU A 1 195 ? -16.532 -3.116 -1.556 1.00 98.12 195 GLU A N 1
ATOM 1512 C CA . GLU A 1 195 ? -15.322 -3.847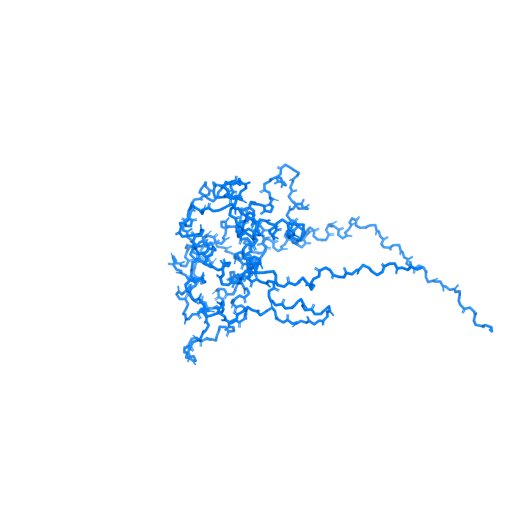 -1.191 1.00 98.12 195 GLU A CA 1
ATOM 1513 C C . GLU A 1 195 ? -14.090 -2.939 -1.170 1.00 98.12 195 GLU A C 1
ATOM 1515 O O . GLU A 1 195 ? -13.252 -3.065 -0.273 1.00 98.12 195 GLU A O 1
ATOM 1520 N N . LEU A 1 196 ? -13.991 -1.993 -2.113 1.00 98.19 196 LEU A N 1
ATOM 1521 C CA . LEU A 1 196 ? -12.952 -0.963 -2.102 1.00 98.19 196 LEU A CA 1
ATOM 1522 C C . LEU A 1 196 ? -13.036 -0.122 -0.821 1.00 98.19 196 LEU A C 1
ATOM 1524 O O . LEU A 1 196 ? -12.041 0.002 -0.106 1.00 98.19 196 LEU A O 1
ATOM 1528 N N . VAL A 1 197 ? -14.203 0.463 -0.529 1.00 98.25 197 VAL A N 1
ATOM 1529 C CA . VAL A 1 197 ? -14.371 1.379 0.613 1.00 98.25 197 VAL A CA 1
ATOM 1530 C C . VAL A 1 197 ? -14.152 0.656 1.937 1.00 98.25 197 VAL A C 1
ATOM 1532 O O . VAL A 1 197 ? -13.408 1.150 2.787 1.00 98.25 197 VAL A O 1
ATOM 1535 N N . GLU A 1 198 ? -14.737 -0.530 2.101 1.00 98.19 198 GLU A N 1
ATOM 1536 C CA . GLU A 1 198 ? -14.519 -1.358 3.284 1.00 98.19 198 GLU A CA 1
ATOM 1537 C C . GLU A 1 198 ? -13.048 -1.725 3.462 1.00 98.19 198 GLU A C 1
ATOM 1539 O O . GLU A 1 198 ? -12.525 -1.650 4.574 1.00 98.19 198 GLU A O 1
ATOM 1544 N N . SER A 1 199 ? -12.361 -2.114 2.385 1.00 98.19 199 SER A N 1
ATOM 1545 C CA . SER A 1 199 ? -10.952 -2.499 2.462 1.00 98.19 199 SER A CA 1
ATOM 1546 C C . SER A 1 199 ? -10.058 -1.320 2.824 1.00 98.19 199 SER A C 1
ATOM 1548 O O . SER A 1 199 ? -9.170 -1.481 3.658 1.00 98.19 199 SER A O 1
ATOM 1550 N N . LEU A 1 200 ? -10.312 -0.124 2.282 1.00 97.88 200 LEU A N 1
ATOM 1551 C CA . LEU A 1 200 ? -9.583 1.091 2.659 1.00 97.88 200 LEU A CA 1
ATOM 1552 C C . LEU A 1 200 ? -9.799 1.439 4.140 1.00 97.88 200 LEU A C 1
ATOM 1554 O O . LEU A 1 200 ? -8.828 1.659 4.863 1.00 97.88 200 LEU A O 1
ATOM 1558 N N . LEU A 1 201 ? -11.045 1.406 4.628 1.00 97.75 201 LEU A N 1
ATOM 1559 C CA . LEU A 1 201 ? -11.353 1.608 6.051 1.00 97.75 201 LEU A CA 1
ATOM 1560 C C . LEU A 1 201 ? -10.673 0.564 6.941 1.00 97.75 201 LEU A C 1
ATOM 1562 O O . LEU A 1 201 ? -10.122 0.891 7.996 1.00 97.75 201 LEU A O 1
ATOM 1566 N N . ARG A 1 202 ? -10.676 -0.699 6.504 1.00 97.75 202 ARG A N 1
ATOM 1567 C CA . ARG A 1 202 ? -10.027 -1.802 7.211 1.00 97.75 202 ARG A CA 1
ATOM 1568 C C . ARG A 1 202 ? -8.524 -1.568 7.303 1.00 97.75 202 ARG A C 1
ATOM 1570 O O . ARG A 1 202 ? -7.981 -1.652 8.402 1.00 97.75 202 ARG A O 1
ATOM 1577 N N . TRP A 1 203 ? -7.864 -1.226 6.197 1.00 97.06 203 TRP A N 1
ATOM 1578 C CA . TRP A 1 203 ? -6.438 -0.907 6.204 1.00 97.06 203 TRP A CA 1
ATOM 1579 C C . TRP A 1 203 ? -6.117 0.275 7.103 1.00 97.06 203 TRP A C 1
ATOM 1581 O O . TRP A 1 203 ? -5.189 0.155 7.895 1.00 97.06 203 TRP A O 1
ATOM 1591 N N . TYR A 1 204 ? -6.909 1.349 7.060 1.00 95.44 204 TYR A N 1
ATOM 1592 C CA . TYR A 1 204 ? -6.719 2.497 7.944 1.00 95.44 204 TYR A CA 1
ATOM 1593 C C . TYR A 1 204 ? -6.800 2.106 9.430 1.00 95.44 204 TYR A C 1
ATOM 1595 O O . TYR A 1 204 ? -5.963 2.513 10.226 1.00 95.44 204 TYR A O 1
ATOM 1603 N N . ARG A 1 205 ? -7.735 1.233 9.822 1.00 94.38 205 ARG A N 1
ATOM 1604 C CA . ARG A 1 205 ? -7.822 0.775 11.219 1.00 94.38 205 ARG A CA 1
ATOM 1605 C C . ARG A 1 205 ? -6.595 -0.029 11.671 1.00 94.38 205 ARG A C 1
ATOM 1607 O O . ARG A 1 205 ? -6.204 0.059 12.830 1.00 94.38 205 ARG A O 1
ATOM 1614 N N . PHE A 1 206 ? -6.004 -0.838 10.791 1.00 94.12 206 PHE A N 1
ATOM 1615 C CA . PHE A 1 206 ? -4.816 -1.639 11.125 1.00 94.12 206 PHE A CA 1
ATOM 1616 C C . PHE A 1 206 ? -3.495 -0.882 10.944 1.00 94.12 206 PHE A C 1
ATOM 1618 O O . PHE A 1 206 ? -2.487 -1.225 11.566 1.00 94.12 206 PHE A O 1
ATOM 1625 N N . VAL A 1 207 ? -3.489 0.112 10.062 1.00 93.00 207 VAL A N 1
ATOM 1626 C CA . VAL A 1 207 ? -2.344 0.929 9.676 1.00 93.00 207 VAL A CA 1
ATOM 1627 C C . VAL A 1 207 ? -2.863 2.359 9.473 1.00 93.00 207 VAL A C 1
ATOM 1629 O O . VAL A 1 207 ? -3.215 2.711 8.345 1.00 93.00 207 VAL A O 1
ATOM 1632 N N . PRO A 1 208 ? -2.952 3.175 10.544 1.00 90.31 208 PRO A N 1
ATOM 1633 C CA . PRO A 1 208 ? -3.611 4.482 10.495 1.00 90.31 208 PRO A CA 1
ATOM 1634 C C . PRO A 1 208 ? -2.720 5.545 9.845 1.00 90.31 208 PRO A C 1
ATOM 1636 O O . PRO A 1 208 ? -2.307 6.521 10.463 1.00 90.31 208 PRO A O 1
ATOM 1639 N N . ASP A 1 209 ? -2.396 5.326 8.572 1.00 89.12 209 ASP A N 1
ATOM 1640 C CA . ASP A 1 209 ? -1.649 6.248 7.729 1.00 89.12 209 ASP A CA 1
ATOM 1641 C C . ASP A 1 209 ? -2.632 7.086 6.883 1.00 89.12 209 ASP A C 1
ATOM 1643 O O . ASP A 1 209 ? -3.437 6.516 6.133 1.00 89.12 209 ASP A O 1
ATOM 1647 N N . PRO A 1 210 ? -2.577 8.431 6.956 1.00 90.56 210 PRO A N 1
ATOM 1648 C CA . PRO A 1 210 ? -3.455 9.312 6.185 1.00 90.56 210 PRO A CA 1
ATOM 1649 C C . PRO A 1 210 ? -3.383 9.127 4.663 1.00 90.56 210 PRO A C 1
ATOM 1651 O O . PRO A 1 210 ? -4.328 9.502 3.965 1.00 90.56 210 PRO A O 1
ATOM 1654 N N . LEU A 1 211 ? -2.314 8.524 4.123 1.00 91.25 211 LEU A N 1
ATOM 1655 C CA . LEU A 1 211 ? -2.210 8.231 2.689 1.00 91.25 211 LEU A CA 1
ATOM 1656 C C . LEU A 1 211 ? -3.343 7.334 2.181 1.00 91.25 211 LEU A C 1
ATOM 1658 O O . LEU A 1 211 ? -3.691 7.415 1.005 1.00 91.25 211 LEU A O 1
ATOM 1662 N N . VAL A 1 212 ? -3.960 6.518 3.043 1.00 95.31 212 VAL A N 1
ATOM 1663 C CA . VAL A 1 212 ? -5.133 5.714 2.665 1.00 95.31 212 VAL A CA 1
ATOM 1664 C C . VAL A 1 212 ? -6.285 6.614 2.207 1.00 95.31 212 VAL A C 1
ATOM 1666 O O . VAL A 1 212 ? -6.947 6.318 1.213 1.00 95.31 212 VAL A O 1
ATOM 1669 N N . PHE A 1 213 ? -6.496 7.746 2.883 1.00 95.25 213 PHE A N 1
ATOM 1670 C CA . PHE A 1 213 ? -7.524 8.719 2.514 1.00 95.25 213 PHE A CA 1
ATOM 1671 C C . PHE A 1 213 ? -7.140 9.547 1.291 1.00 95.25 213 PHE A C 1
ATOM 1673 O O . PHE A 1 213 ? -8.017 9.888 0.499 1.00 95.25 213 PHE A O 1
ATOM 1680 N N . HIS A 1 214 ? -5.849 9.831 1.107 1.00 93.94 214 HIS A N 1
ATOM 1681 C CA . HIS A 1 214 ? -5.359 10.494 -0.101 1.00 93.94 214 HIS A CA 1
ATOM 1682 C C . HIS A 1 214 ? -5.622 9.631 -1.345 1.00 93.94 214 HIS A C 1
ATOM 1684 O O . HIS A 1 214 ? -6.271 10.081 -2.292 1.00 93.94 214 HIS A O 1
ATOM 1690 N N . LEU A 1 215 ? -5.274 8.342 -1.270 1.00 95.94 215 LEU A N 1
ATOM 1691 C CA . LEU A 1 215 ? -5.593 7.364 -2.307 1.00 95.94 215 LEU A CA 1
ATOM 1692 C C . LEU A 1 215 ? -7.109 7.267 -2.544 1.00 95.94 215 LEU A C 1
ATOM 1694 O O . LEU A 1 215 ? -7.561 7.294 -3.689 1.00 95.94 215 LEU A O 1
ATOM 1698 N N . ALA A 1 216 ? -7.912 7.201 -1.474 1.00 96.69 216 ALA A N 1
ATOM 1699 C CA . ALA A 1 216 ? -9.371 7.167 -1.578 1.00 96.69 216 ALA A CA 1
ATOM 1700 C C . ALA A 1 216 ? -9.931 8.392 -2.322 1.00 96.69 216 ALA A C 1
ATOM 1702 O O . ALA A 1 216 ? -10.835 8.248 -3.146 1.00 96.69 216 ALA A O 1
ATOM 1703 N N . ALA A 1 217 ? -9.387 9.586 -2.067 1.00 95.00 217 ALA A N 1
ATOM 1704 C CA . ALA A 1 217 ? -9.789 10.816 -2.739 1.00 95.00 217 ALA A CA 1
ATOM 1705 C C . ALA A 1 217 ? -9.449 10.790 -4.240 1.00 95.00 217 ALA A C 1
ATOM 1707 O O . ALA A 1 217 ? -10.296 11.154 -5.058 1.00 95.00 217 ALA A O 1
ATOM 1708 N N . HIS A 1 218 ? -8.266 10.298 -4.622 1.00 94.38 218 HIS A N 1
ATOM 1709 C CA . HIS A 1 218 ? -7.894 10.123 -6.031 1.00 94.38 218 HIS A CA 1
ATOM 1710 C C . HIS A 1 218 ? -8.779 9.106 -6.759 1.00 94.38 218 HIS A C 1
ATOM 1712 O O . HIS A 1 218 ? -9.227 9.349 -7.888 1.00 94.38 218 HIS A O 1
ATOM 1718 N N . ILE A 1 219 ? -9.090 7.987 -6.103 1.00 95.56 219 ILE A N 1
ATOM 1719 C CA . ILE A 1 219 ? -9.982 6.974 -6.664 1.00 95.56 219 ILE A CA 1
ATOM 1720 C C . ILE A 1 219 ? -11.416 7.523 -6.790 1.00 95.56 219 ILE A C 1
ATOM 1722 O O . ILE A 1 219 ? -12.038 7.353 -7.841 1.00 95.56 219 ILE A O 1
ATOM 1726 N N . LEU A 1 220 ? -11.919 8.264 -5.791 1.00 94.75 220 LEU A N 1
ATOM 1727 C CA . LEU A 1 220 ? -13.213 8.958 -5.855 1.00 94.75 220 LEU A CA 1
ATOM 1728 C C . LEU A 1 220 ? -13.256 9.984 -6.988 1.00 94.75 220 LEU A C 1
ATOM 1730 O O . LEU A 1 220 ? -14.235 10.035 -7.727 1.00 94.75 220 LEU A O 1
ATOM 1734 N N . HIS A 1 221 ? -12.204 10.785 -7.154 1.00 92.88 221 HIS A N 1
ATOM 1735 C CA . HIS A 1 221 ? -12.129 11.767 -8.234 1.00 92.88 221 HIS A CA 1
ATOM 1736 C C . HIS A 1 221 ? -12.236 11.101 -9.613 1.00 92.88 221 HIS A C 1
ATOM 1738 O O . HIS A 1 221 ? -12.921 11.612 -10.506 1.00 92.88 221 HIS A O 1
ATOM 1744 N N . THR A 1 222 ? -11.599 9.938 -9.762 1.00 90.81 222 THR A N 1
ATOM 1745 C CA . THR A 1 222 ? -11.573 9.174 -11.012 1.00 90.81 222 THR A CA 1
ATOM 1746 C C . THR A 1 222 ? -12.895 8.449 -11.281 1.00 90.81 222 THR A C 1
ATOM 1748 O O . THR A 1 222 ? -13.445 8.551 -12.376 1.00 90.81 222 THR A O 1
ATOM 1751 N N . CYS A 1 223 ? -13.439 7.744 -10.287 1.00 93.19 223 CYS A N 1
ATOM 1752 C CA . CYS A 1 223 ? -14.646 6.922 -10.441 1.00 93.19 223 CYS A CA 1
ATOM 1753 C C . CYS A 1 223 ? -15.951 7.715 -10.260 1.00 93.19 223 CYS A C 1
ATOM 1755 O O . CYS A 1 223 ? -17.023 7.258 -10.663 1.00 93.19 223 CYS A O 1
ATOM 1757 N N . ARG A 1 224 ? -15.869 8.912 -9.666 1.00 91.25 224 ARG A N 1
ATOM 1758 C CA . ARG A 1 224 ? -16.975 9.844 -9.413 1.00 91.25 224 ARG A CA 1
ATOM 1759 C C . ARG A 1 224 ? -18.194 9.133 -8.817 1.00 91.25 224 ARG A C 1
ATOM 1761 O O . ARG A 1 224 ? -18.117 8.532 -7.748 1.00 91.25 224 ARG A O 1
ATOM 1768 N N . PHE A 1 225 ? -19.322 9.193 -9.524 1.00 93.88 225 PHE A N 1
ATOM 1769 C CA . PHE A 1 225 ? -20.627 8.704 -9.091 1.00 93.88 225 PHE A CA 1
ATOM 1770 C C . PHE A 1 225 ? -20.663 7.200 -8.800 1.00 93.88 225 PHE A C 1
ATOM 1772 O O . PHE A 1 225 ? -21.536 6.771 -8.056 1.00 93.88 225 PHE A O 1
ATOM 1779 N N . LEU A 1 226 ? -19.712 6.414 -9.325 1.00 94.94 226 LEU A N 1
ATOM 1780 C CA . LEU A 1 226 ? -19.630 4.978 -9.041 1.00 94.94 226 LEU A CA 1
ATOM 1781 C C . LEU A 1 226 ? -19.313 4.688 -7.566 1.00 94.94 226 LEU A C 1
ATOM 1783 O O . LEU A 1 226 ? -19.693 3.637 -7.066 1.00 94.94 226 LEU A O 1
ATOM 1787 N N . LEU A 1 227 ? -18.637 5.610 -6.869 1.00 95.81 227 LEU A N 1
ATOM 1788 C CA . LEU A 1 227 ? -18.198 5.413 -5.483 1.00 95.81 227 LEU A CA 1
ATOM 1789 C C . LEU A 1 227 ? -18.991 6.210 -4.453 1.00 95.81 227 LEU A C 1
ATOM 1791 O O . LEU A 1 227 ? -18.968 5.861 -3.275 1.00 95.81 227 LEU A O 1
ATOM 1795 N N . VAL A 1 228 ? -19.709 7.257 -4.870 1.00 95.56 228 VAL A N 1
ATOM 1796 C CA . VAL A 1 228 ? -20.474 8.119 -3.953 1.00 95.56 228 VAL A CA 1
ATOM 1797 C C . VAL A 1 228 ? -21.446 7.320 -3.065 1.00 95.56 228 VAL A C 1
ATOM 1799 O O . VAL A 1 228 ? -21.429 7.557 -1.854 1.00 95.56 228 VAL A O 1
ATOM 1802 N N . PRO A 1 229 ? -22.241 6.355 -3.582 1.00 97.62 229 PRO A N 1
ATOM 1803 C CA . PRO A 1 229 ? -23.145 5.570 -2.740 1.00 97.62 229 PRO A CA 1
ATOM 1804 C C . PRO A 1 229 ? -22.412 4.779 -1.653 1.00 97.62 229 PRO A C 1
ATOM 1806 O O . PRO A 1 229 ? -22.808 4.833 -0.491 1.00 97.62 229 PRO A O 1
ATOM 1809 N N . SER A 1 230 ? -21.312 4.106 -1.999 1.00 98.06 230 SER A N 1
ATOM 1810 C CA . SER A 1 230 ? -20.504 3.332 -1.051 1.00 98.06 230 SER A CA 1
ATOM 1811 C C . SER A 1 230 ? -19.824 4.239 -0.022 1.00 98.06 230 SER A C 1
ATOM 1813 O O . SER A 1 230 ? -19.881 3.977 1.177 1.00 98.06 230 SER A O 1
ATOM 1815 N N . PHE A 1 231 ? -19.257 5.372 -0.447 1.00 96.56 231 PHE A N 1
ATOM 1816 C CA . PHE A 1 231 ? -18.651 6.354 0.462 1.00 96.56 231 PHE A CA 1
ATOM 1817 C C . PHE A 1 231 ? -19.663 6.871 1.494 1.00 96.56 231 PHE A C 1
ATOM 1819 O O . PHE A 1 231 ? -19.325 7.004 2.674 1.00 96.56 231 PHE A O 1
ATOM 1826 N N . ALA A 1 232 ? -20.903 7.128 1.066 1.00 96.88 232 ALA A N 1
ATOM 1827 C CA . ALA A 1 232 ? -21.992 7.526 1.952 1.00 96.88 232 ALA A CA 1
ATOM 1828 C C . ALA A 1 232 ? -22.420 6.378 2.883 1.00 96.88 232 ALA A C 1
ATOM 1830 O O . ALA A 1 232 ? -22.502 6.580 4.096 1.00 96.88 232 ALA A O 1
ATOM 1831 N N . LYS A 1 233 ? -22.627 5.169 2.336 1.00 97.81 233 LYS A N 1
ATOM 1832 C CA . LYS A 1 233 ? -23.022 3.954 3.071 1.00 97.81 233 LYS A CA 1
ATOM 1833 C C . LYS A 1 233 ? -22.074 3.649 4.233 1.00 97.81 233 LYS A C 1
ATOM 1835 O O . LYS A 1 233 ? -22.535 3.414 5.345 1.00 97.81 233 LYS A O 1
ATOM 1840 N N . TYR A 1 234 ? -20.765 3.706 3.996 1.00 97.75 234 TYR A N 1
ATOM 1841 C CA . TYR A 1 234 ? -19.743 3.409 5.007 1.00 97.75 234 TYR A CA 1
ATOM 1842 C C . TYR A 1 234 ? -19.249 4.641 5.776 1.00 97.75 234 TYR A C 1
ATOM 1844 O O . TYR A 1 234 ? -18.329 4.529 6.584 1.00 97.75 234 TYR A O 1
ATOM 1852 N N . ARG A 1 235 ? -19.851 5.819 5.550 1.00 97.00 235 ARG A N 1
ATOM 1853 C CA . ARG A 1 235 ? -19.507 7.083 6.225 1.00 97.00 235 ARG A CA 1
ATOM 1854 C C . ARG A 1 235 ? -18.010 7.418 6.163 1.00 97.00 235 ARG A C 1
ATOM 1856 O O . ARG A 1 235 ? -17.456 7.949 7.125 1.00 97.00 235 ARG A O 1
ATOM 1863 N N . LEU A 1 236 ? -17.354 7.146 5.031 1.00 94.62 236 LEU A N 1
ATOM 1864 C CA . LEU A 1 236 ? -15.902 7.328 4.889 1.00 94.62 236 LEU A CA 1
ATOM 1865 C C . LEU A 1 236 ? -15.461 8.770 5.187 1.00 94.62 236 LEU A C 1
ATOM 1867 O O . LEU A 1 236 ? -14.416 8.980 5.795 1.00 94.62 236 LEU A O 1
ATOM 1871 N N . SER A 1 237 ? -16.272 9.762 4.804 1.00 93.06 237 SER A N 1
ATOM 1872 C CA . SER A 1 237 ? -15.995 11.172 5.095 1.00 93.06 237 SER A CA 1
ATOM 1873 C C . SER A 1 237 ? -15.920 11.455 6.595 1.00 93.06 237 SER A C 1
ATOM 1875 O O . SER A 1 237 ? -15.032 12.186 7.013 1.00 93.06 237 SER A O 1
ATOM 1877 N N . ALA A 1 238 ? -16.792 10.853 7.410 1.00 95.12 238 ALA A N 1
ATOM 1878 C CA . ALA A 1 238 ? -16.758 11.025 8.861 1.00 95.12 238 ALA A CA 1
ATOM 1879 C C . ALA A 1 238 ? -15.446 10.484 9.447 1.00 95.12 238 ALA A C 1
ATOM 1881 O O . ALA A 1 238 ? -14.754 11.209 10.149 1.00 95.12 238 ALA A O 1
ATOM 1882 N N . VAL A 1 239 ? -15.047 9.267 9.058 1.00 94.19 239 VAL A N 1
ATOM 1883 C CA . VAL A 1 239 ? -13.782 8.655 9.506 1.00 94.19 239 VAL A CA 1
ATOM 1884 C C . VAL A 1 239 ? -12.573 9.498 9.085 1.00 94.19 239 VAL A C 1
ATOM 1886 O O . VAL A 1 239 ? -11.635 9.682 9.857 1.00 94.19 239 VAL A O 1
ATOM 1889 N N . MET A 1 240 ? -12.603 10.043 7.868 1.00 91.81 240 MET A N 1
ATOM 1890 C CA . MET A 1 240 ? -11.567 10.940 7.364 1.00 91.81 240 MET A CA 1
ATOM 1891 C C . MET A 1 240 ? -11.486 12.231 8.197 1.00 91.81 240 MET A C 1
ATOM 1893 O O . MET A 1 240 ? -10.391 12.625 8.594 1.00 91.81 240 MET A O 1
ATOM 1897 N N . PHE A 1 241 ? -12.620 12.876 8.494 1.00 92.62 241 PHE A N 1
ATOM 1898 C CA . PHE A 1 241 ? -12.657 14.078 9.335 1.00 92.62 241 PHE A CA 1
ATOM 1899 C C . PHE A 1 241 ? -12.157 13.806 10.753 1.00 92.62 241 PHE A C 1
ATOM 1901 O O . PHE A 1 241 ? -11.338 14.580 11.247 1.00 92.62 241 PHE A O 1
ATOM 1908 N N . ASP A 1 242 ? -12.581 12.701 11.367 1.00 90.56 242 ASP A N 1
ATOM 1909 C CA . ASP A 1 242 ? -12.130 12.296 12.702 1.00 90.56 242 ASP A CA 1
ATOM 1910 C C . ASP A 1 242 ? -10.606 12.082 12.714 1.00 90.56 242 ASP A C 1
ATOM 1912 O O . ASP A 1 242 ? -9.901 12.649 13.547 1.00 90.56 242 ASP A O 1
ATOM 1916 N N . SER A 1 243 ? -10.065 11.381 11.708 1.00 87.81 243 SER A N 1
ATOM 1917 C CA . SER A 1 243 ? -8.617 11.193 11.546 1.00 87.81 243 SER A CA 1
ATOM 1918 C C . SER A 1 243 ? -7.851 12.511 11.422 1.00 87.81 243 SER A C 1
ATOM 1920 O O . SER A 1 243 ? -6.764 12.656 11.991 1.00 87.81 243 SER A O 1
ATOM 1922 N N . PHE A 1 244 ? -8.356 13.449 10.616 1.00 87.81 244 PHE A N 1
ATOM 1923 C CA . PHE A 1 244 ? -7.711 14.748 10.427 1.00 87.81 244 PHE A CA 1
ATOM 1924 C C . PHE A 1 244 ? -7.765 15.580 11.703 1.00 87.81 244 PHE A C 1
ATOM 1926 O O . PHE A 1 244 ? -6.764 16.195 12.070 1.00 87.81 244 PHE A O 1
ATOM 1933 N N . TYR A 1 245 ? -8.907 15.572 12.386 1.00 90.19 245 TYR A N 1
ATOM 1934 C CA . TYR A 1 245 ? -9.092 16.262 13.651 1.00 90.19 245 TYR A CA 1
ATOM 1935 C C . TYR A 1 245 ? -8.131 15.736 14.722 1.00 90.19 245 TYR A C 1
ATOM 1937 O O . TYR A 1 245 ? -7.429 16.528 15.353 1.00 90.19 245 TYR A O 1
ATOM 1945 N N . ASP A 1 246 ? -8.022 14.414 14.866 1.00 86.56 246 ASP A N 1
ATOM 1946 C CA . ASP A 1 246 ? -7.106 13.784 15.817 1.00 86.56 246 ASP A CA 1
ATOM 1947 C C . ASP A 1 246 ? -5.644 14.111 15.500 1.00 86.56 246 ASP A C 1
ATOM 1949 O O . ASP A 1 246 ? -4.881 14.485 16.394 1.00 86.56 246 ASP A O 1
ATOM 1953 N N . SER A 1 247 ? -5.260 14.051 14.221 1.00 84.31 247 SER A N 1
ATOM 1954 C CA . SER A 1 247 ? -3.907 14.412 13.778 1.00 84.31 247 SER A CA 1
ATOM 1955 C C . SER A 1 247 ? -3.591 15.880 14.079 1.00 84.31 247 SER A C 1
ATOM 1957 O O . SER A 1 247 ? -2.532 16.195 14.623 1.00 84.31 247 SER A O 1
ATOM 1959 N N . PHE A 1 248 ? -4.523 16.789 13.774 1.00 87.31 248 PHE A N 1
ATOM 1960 C CA . PHE A 1 248 ? -4.371 18.218 14.042 1.00 87.31 248 PHE A CA 1
ATOM 1961 C C . PHE A 1 248 ? -4.233 18.495 15.542 1.00 87.31 248 PHE A C 1
ATOM 1963 O O . PHE A 1 248 ? -3.289 19.166 15.960 1.00 87.31 248 PHE A O 1
ATOM 1970 N N . LYS A 1 249 ? -5.119 17.916 16.360 1.00 89.25 249 LYS A N 1
ATOM 1971 C CA . LYS A 1 249 ? -5.089 18.042 17.821 1.00 89.25 249 LYS A CA 1
ATOM 1972 C C . LYS A 1 249 ? -3.747 17.591 18.397 1.00 89.25 249 LYS A C 1
ATOM 1974 O O . LYS A 1 249 ? -3.160 18.301 19.210 1.00 89.25 249 LYS A O 1
ATOM 1979 N N . GLN A 1 250 ? -3.228 16.451 17.945 1.00 84.62 250 GLN A N 1
ATOM 1980 C CA . GLN A 1 250 ? -1.938 15.934 18.402 1.00 84.62 250 GLN A CA 1
ATOM 1981 C C . GLN A 1 250 ? -0.772 16.847 18.011 1.00 84.62 250 GLN A C 1
ATOM 1983 O O . GLN A 1 250 ? 0.109 17.093 18.835 1.00 84.62 250 GLN A O 1
ATOM 1988 N N . ILE A 1 251 ? -0.766 17.387 16.786 1.00 85.94 251 ILE A N 1
ATOM 1989 C CA . ILE A 1 251 ? 0.243 18.368 16.355 1.00 85.94 251 ILE A CA 1
ATOM 1990 C C . ILE A 1 251 ? 0.199 19.596 17.270 1.00 85.94 251 ILE A C 1
ATOM 1992 O O . ILE A 1 251 ? 1.241 20.015 17.773 1.00 85.94 251 ILE A O 1
ATOM 1996 N N . THR A 1 252 ? -0.989 20.135 17.555 1.00 89.56 252 THR A N 1
ATOM 1997 C CA . THR A 1 252 ? -1.152 21.267 18.477 1.00 89.56 252 THR A CA 1
ATOM 1998 C C . THR A 1 252 ? -0.633 20.943 19.882 1.00 89.56 252 THR A C 1
ATOM 2000 O O . THR A 1 252 ? 0.095 21.741 20.467 1.00 89.56 252 THR A O 1
ATOM 2003 N N . GLU A 1 253 ? -0.936 19.760 20.422 1.00 89.25 253 GLU A N 1
ATOM 2004 C CA . GLU A 1 253 ? -0.437 19.330 21.734 1.00 89.25 253 GLU A CA 1
ATOM 2005 C C . GLU A 1 253 ? 1.092 19.199 21.782 1.00 89.25 253 GLU A C 1
ATOM 2007 O O . GLU A 1 253 ? 1.701 19.529 22.799 1.00 89.25 253 GLU A O 1
ATOM 2012 N N . GLN A 1 254 ? 1.732 18.730 20.706 1.00 85.81 254 GLN A N 1
ATOM 2013 C CA . GLN A 1 254 ? 3.194 18.651 20.625 1.00 85.81 254 GLN A CA 1
ATOM 2014 C C . GLN A 1 254 ? 3.826 20.037 20.519 1.00 85.81 254 GLN A C 1
ATOM 2016 O O . GLN A 1 254 ? 4.795 20.311 21.223 1.00 85.81 254 GLN A O 1
ATOM 2021 N N . LEU A 1 255 ? 3.251 20.925 19.703 1.00 87.50 255 LEU A N 1
ATOM 2022 C CA . LEU A 1 255 ? 3.710 22.310 19.590 1.00 87.50 255 LEU A CA 1
ATOM 2023 C C . LEU A 1 255 ? 3.636 23.036 20.941 1.00 87.50 255 LEU A C 1
ATOM 2025 O O . LEU A 1 255 ? 4.568 23.751 21.290 1.00 87.50 255 LEU A O 1
ATOM 2029 N N . ASN A 1 256 ? 2.600 22.774 21.743 1.00 90.56 256 ASN A N 1
ATOM 2030 C CA . ASN A 1 256 ? 2.457 23.342 23.088 1.00 90.56 256 ASN A CA 1
ATOM 2031 C C . ASN A 1 256 ? 3.450 22.772 24.120 1.00 90.56 256 ASN A C 1
ATOM 2033 O O . ASN A 1 256 ? 3.665 23.388 25.161 1.00 90.56 256 ASN A O 1
ATOM 2037 N N . LYS A 1 257 ? 4.037 21.593 23.866 1.00 89.12 257 LYS A N 1
ATOM 2038 C CA . LYS A 1 257 ? 5.074 20.982 24.720 1.00 89.12 257 LYS A CA 1
ATOM 2039 C C . LYS A 1 257 ? 6.484 21.423 24.353 1.00 89.12 257 LYS A C 1
ATOM 2041 O O . LYS A 1 257 ? 7.403 21.188 25.139 1.00 89.12 257 LYS A O 1
ATOM 2046 N N . LEU A 1 258 ? 6.680 22.009 23.171 1.00 88.75 258 LEU A N 1
ATOM 2047 C CA . LEU A 1 258 ? 7.975 22.571 22.820 1.00 88.75 258 LEU A CA 1
ATOM 2048 C C . LEU A 1 258 ? 8.283 23.695 23.817 1.00 88.75 258 LEU A C 1
ATOM 2050 O O . LEU A 1 258 ? 7.405 24.520 24.082 1.00 88.75 258 LEU A O 1
ATOM 2054 N N . PRO A 1 259 ? 9.494 23.725 24.408 1.00 88.00 259 PRO A N 1
ATOM 2055 C CA . PRO A 1 259 ? 9.879 24.830 25.273 1.00 88.00 259 PRO A CA 1
ATOM 2056 C C . PRO A 1 259 ? 9.644 26.123 24.499 1.00 88.00 259 PRO A C 1
ATOM 2058 O O . PRO A 1 259 ? 10.018 26.184 23.324 1.00 88.00 259 PRO A O 1
ATOM 2061 N N . ALA A 1 260 ? 8.988 27.106 25.134 1.00 81.44 260 ALA A N 1
ATOM 2062 C CA . ALA A 1 260 ? 8.749 28.415 24.536 1.00 81.44 260 ALA A CA 1
ATOM 2063 C C . ALA A 1 260 ? 10.054 28.843 23.874 1.00 81.44 260 ALA A C 1
ATOM 2065 O O . ALA A 1 260 ? 11.071 28.938 24.567 1.00 81.44 260 ALA A O 1
ATOM 2066 N N . VAL A 1 261 ? 10.039 28.936 22.537 1.00 69.38 261 VAL A N 1
ATOM 2067 C CA . VAL A 1 261 ? 11.231 29.215 21.734 1.00 69.38 261 VAL A CA 1
ATOM 2068 C C . VAL A 1 261 ? 11.895 30.398 22.403 1.00 69.38 261 VAL A C 1
ATOM 2070 O O . VAL A 1 261 ? 11.273 31.456 22.490 1.00 69.38 261 VAL A O 1
ATOM 2073 N N . VAL A 1 262 ? 13.080 30.160 22.976 1.00 60.59 262 VAL A N 1
ATOM 2074 C CA . VAL A 1 262 ? 13.837 31.161 23.726 1.00 60.59 262 VAL A CA 1
ATOM 2075 C C . VAL A 1 262 ? 13.823 32.402 22.862 1.00 60.59 262 VAL A C 1
ATOM 2077 O O . VAL A 1 262 ? 14.340 32.353 21.745 1.00 60.59 262 VAL A O 1
ATOM 2080 N N . SER A 1 263 ? 13.138 33.450 23.334 1.00 59.12 263 SER A N 1
ATOM 2081 C CA . SER A 1 263 ? 13.064 34.724 22.639 1.00 59.12 263 SER A CA 1
ATOM 2082 C C . SER A 1 263 ? 14.486 35.059 22.242 1.00 59.12 263 SER A C 1
ATOM 2084 O O . SER A 1 263 ? 15.332 35.238 23.118 1.00 59.12 263 SER A O 1
ATOM 2086 N N . ILE A 1 264 ? 14.773 35.034 20.940 1.00 64.56 264 ILE A N 1
ATOM 2087 C CA . ILE A 1 264 ? 16.074 35.431 20.420 1.00 64.56 264 ILE A CA 1
ATOM 2088 C C . ILE A 1 264 ? 16.134 36.923 20.722 1.00 64.56 264 ILE A C 1
ATOM 2090 O O . ILE A 1 264 ? 15.617 37.745 19.971 1.00 64.56 264 ILE A O 1
ATOM 2094 N N . THR A 1 265 ? 16.642 37.266 21.903 1.00 63.12 265 THR A N 1
ATOM 2095 C CA . THR A 1 265 ? 16.926 38.639 22.281 1.00 63.12 265 THR A CA 1
ATOM 2096 C C . THR A 1 265 ? 17.908 39.139 21.242 1.00 63.12 265 THR A C 1
ATOM 2098 O O . THR A 1 265 ? 18.993 38.569 21.105 1.00 63.12 265 THR A O 1
ATOM 2101 N N . ASN A 1 266 ? 17.482 40.139 20.468 1.00 59.38 266 ASN A N 1
ATOM 2102 C CA . ASN A 1 266 ? 18.318 40.825 19.495 1.00 59.38 266 ASN A CA 1
ATOM 2103 C C . ASN A 1 266 ? 19.690 41.095 20.126 1.00 59.38 266 ASN A C 1
ATOM 2105 O O . ASN A 1 266 ? 19.736 41.716 21.192 1.00 59.38 266 ASN A O 1
ATOM 2109 N N . PRO A 1 267 ? 20.803 40.666 19.509 1.00 63.75 267 PRO A N 1
ATOM 2110 C CA . PRO A 1 267 ? 22.105 41.170 19.891 1.00 63.75 267 PRO A CA 1
ATOM 2111 C C . PRO A 1 267 ? 22.187 42.622 19.402 1.00 63.75 267 PRO A C 1
ATOM 2113 O O . PRO A 1 267 ? 22.703 42.907 18.324 1.00 63.75 267 PRO A O 1
ATOM 2116 N N . GLU A 1 268 ? 21.634 43.554 20.179 1.00 67.38 268 GLU A N 1
ATOM 2117 C CA . GLU A 1 268 ? 21.995 44.967 20.092 1.00 67.38 268 GLU A CA 1
ATOM 2118 C C . GLU A 1 268 ? 23.475 45.078 20.472 1.00 67.38 268 GLU A C 1
ATOM 2120 O O . GLU A 1 268 ? 23.840 45.130 21.644 1.00 67.38 268 GLU A O 1
ATOM 2125 N N . GLY A 1 269 ? 24.351 44.999 19.470 1.00 59.09 269 GLY A N 1
ATOM 2126 C CA . GLY A 1 269 ? 25.790 44.966 19.706 1.00 59.09 269 GLY A CA 1
ATOM 2127 C C . GLY A 1 269 ? 26.642 44.866 18.447 1.00 59.09 269 GLY A C 1
ATOM 2128 O O . GLY A 1 269 ? 27.609 44.113 18.439 1.00 59.09 269 GLY A O 1
ATOM 2129 N N . ILE A 1 270 ? 26.309 45.602 17.382 1.00 52.72 270 ILE A N 1
ATOM 2130 C CA . ILE A 1 270 ? 27.275 45.916 16.317 1.00 52.72 270 ILE A CA 1
ATOM 2131 C C . ILE A 1 270 ? 27.400 47.438 16.236 1.00 52.72 270 ILE A C 1
ATOM 2133 O O . ILE A 1 270 ? 26.685 48.104 15.493 1.00 52.72 270 ILE A O 1
ATOM 2137 N N . THR A 1 271 ? 28.308 47.998 17.031 1.00 56.91 271 THR A N 1
ATOM 2138 C CA . THR A 1 271 ? 28.854 49.337 16.794 1.00 56.91 271 THR A CA 1
ATOM 2139 C C . THR A 1 271 ? 29.879 49.239 15.669 1.00 56.91 271 THR A C 1
ATOM 2141 O O . THR A 1 271 ? 30.904 48.578 15.834 1.00 56.91 271 THR A O 1
ATOM 2144 N N . MET A 1 272 ? 29.605 49.874 14.527 1.00 46.19 272 MET A N 1
ATOM 2145 C CA . MET A 1 272 ? 30.637 50.157 13.529 1.00 46.19 272 MET A CA 1
ATOM 2146 C C . MET A 1 272 ? 31.476 51.340 14.011 1.00 46.19 272 MET A C 1
ATOM 2148 O O . MET A 1 272 ? 30.938 52.419 14.258 1.00 46.19 272 MET A O 1
ATOM 2152 N N . SER A 1 273 ? 32.778 51.109 14.137 1.00 61.34 273 SER A N 1
ATOM 2153 C CA . SER A 1 273 ? 33.828 52.121 14.279 1.00 61.34 273 SER A CA 1
ATOM 2154 C C . SER A 1 273 ? 34.743 52.050 13.070 1.00 61.34 273 SER A C 1
ATOM 2156 O O . SER A 1 273 ? 35.103 50.897 12.731 1.00 61.34 273 SER A O 1
#

Secondary structure (DSSP, 8-state):
-------TT-----TTPPPHHHHHHHHHHHHSSTTS-SS-HHHHHHHHHHHHHTSPPPPTT--------HHHHT-HHHHHHHHHHHHS---HHHHHHHHHHHHS----TTSHHHHHHHHHHHHTHHHHHHHH-HHHHS-TTTGGG--HHHHHHHHHHHHHHHHHHHHTT---GGG---SSS-SSGGGG-TT-HHHHHHHHHHHHHHS--THHHHHHHHHHHHHGGGTHHHHHHTTHHHHHHHHHHHHHHHHHHHHHHS---------------

pLDDT: mean 85.92, std 15.19, range [43.22, 98.31]

Radius of gyration: 21.51 Å; chains: 1; bounding box: 63×70×51 Å

Organism: NCBI:txid84603